Protein AF-A0A3D5L3Q5-F1 (afdb_monomer_lite)

Radius of gyration: 23.31 Å; chains: 1; bounding box: 81×46×62 Å

pLDDT: mean 74.34, std 29.52, range [20.48, 98.81]

Structure (mmCIF, N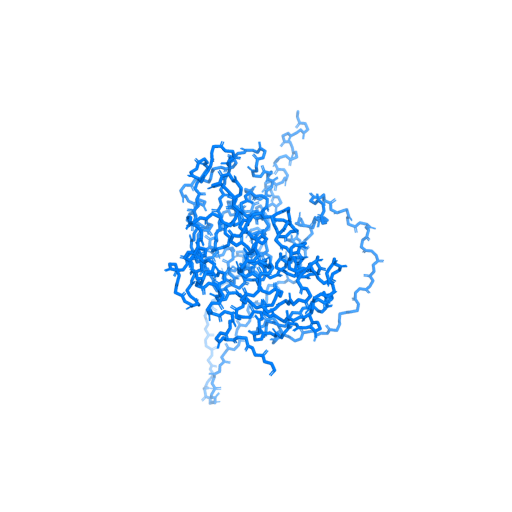/CA/C/O backbone):
data_AF-A0A3D5L3Q5-F1
#
_entry.id   AF-A0A3D5L3Q5-F1
#
loop_
_atom_site.group_PDB
_atom_site.id
_atom_site.type_symbol
_atom_site.label_atom_id
_atom_site.label_alt_id
_atom_site.label_comp_id
_atom_site.label_asym_id
_atom_site.label_entity_id
_atom_site.label_seq_id
_atom_site.pdbx_PDB_ins_code
_atom_site.Cartn_x
_atom_site.Cartn_y
_atom_site.Cartn_z
_atom_site.occupancy
_atom_site.B_iso_or_equiv
_atom_site.auth_seq_id
_atom_site.auth_comp_id
_atom_site.auth_asym_id
_atom_site.auth_atom_id
_atom_site.pdbx_PDB_model_num
ATOM 1 N N . MET A 1 1 ? -8.063 20.737 39.008 1.00 36.06 1 MET A N 1
ATOM 2 C CA . MET A 1 1 ? -9.517 20.689 38.707 1.00 36.06 1 MET A CA 1
ATOM 3 C C . MET A 1 1 ? -9.860 20.923 37.227 1.00 36.06 1 MET A C 1
ATOM 5 O O . MET A 1 1 ? -10.591 20.105 36.686 1.00 36.06 1 MET A O 1
ATOM 9 N N . LYS A 1 2 ? -9.292 21.921 36.522 1.00 30.77 2 LYS A N 1
ATOM 10 C CA . LYS A 1 2 ? -9.593 22.195 35.091 1.00 30.77 2 LYS A CA 1
ATOM 11 C C . LYS A 1 2 ? -9.325 21.033 34.105 1.00 30.77 2 LYS A C 1
ATOM 13 O O . LYS A 1 2 ? -10.152 20.791 33.236 1.00 30.77 2 LYS A O 1
ATOM 18 N N . ARG A 1 3 ? -8.243 20.250 34.263 1.00 26.28 3 ARG A N 1
ATOM 19 C CA . ARG A 1 3 ? -7.947 19.094 33.375 1.00 26.28 3 ARG A CA 1
ATOM 20 C C . ARG A 1 3 ? -8.960 17.942 33.494 1.00 26.28 3 ARG A C 1
ATOM 22 O O . ARG A 1 3 ? -9.241 17.271 32.508 1.00 26.28 3 ARG A O 1
ATOM 29 N N . ARG A 1 4 ? -9.547 17.747 34.682 1.00 25.53 4 ARG A N 1
ATOM 30 C CA . ARG A 1 4 ? -10.568 16.712 34.932 1.00 25.53 4 ARG A CA 1
ATOM 31 C C . ARG A 1 4 ? -11.906 17.079 34.281 1.00 25.53 4 ARG A C 1
ATOM 33 O O . ARG A 1 4 ? -12.543 16.217 33.697 1.00 25.53 4 ARG A O 1
ATOM 40 N N . ALA A 1 5 ? -12.278 18.362 34.301 1.00 25.95 5 ALA A N 1
ATOM 41 C CA . ALA A 1 5 ? -13.493 18.859 33.653 1.00 25.95 5 ALA A CA 1
ATOM 42 C C . ALA A 1 5 ? -13.443 18.730 32.117 1.00 25.95 5 ALA A C 1
ATOM 44 O O . ALA A 1 5 ? -14.419 18.298 31.516 1.00 25.95 5 ALA A O 1
ATOM 45 N N . VAL A 1 6 ? -12.293 19.009 31.488 1.00 29.31 6 VAL A N 1
ATOM 46 C CA . VAL A 1 6 ? -12.109 18.844 30.029 1.00 29.31 6 VAL A CA 1
ATOM 47 C C . VAL A 1 6 ? -12.182 17.370 29.608 1.00 29.31 6 VAL A C 1
ATOM 49 O O . VAL A 1 6 ? -12.786 17.051 28.590 1.00 29.31 6 VAL A O 1
ATOM 52 N N . SER A 1 7 ? -11.620 16.458 30.408 1.00 28.86 7 SER A N 1
ATOM 53 C CA . SER A 1 7 ? -11.719 15.008 30.173 1.00 28.86 7 SER A CA 1
ATOM 54 C C . SER A 1 7 ? -13.161 14.493 30.271 1.00 28.86 7 SER A C 1
ATOM 56 O O . SER A 1 7 ? -13.580 13.686 29.443 1.00 28.86 7 SER A O 1
ATOM 58 N N . ILE A 1 8 ? -13.931 14.987 31.246 1.00 28.98 8 ILE A N 1
ATOM 59 C CA . ILE A 1 8 ? -15.340 14.618 31.437 1.00 28.98 8 ILE A CA 1
ATOM 60 C C . ILE A 1 8 ? -16.209 15.171 30.297 1.00 28.98 8 ILE A C 1
ATOM 62 O O . ILE A 1 8 ? -17.047 14.447 29.772 1.00 28.98 8 ILE A O 1
ATOM 66 N N . LEU A 1 9 ? -15.964 16.411 29.859 1.00 29.62 9 LEU A N 1
ATOM 67 C CA . LEU A 1 9 ? -16.675 17.030 28.733 1.00 29.62 9 LEU A CA 1
ATOM 68 C C . LEU A 1 9 ? -16.410 16.313 27.400 1.00 29.62 9 LEU A C 1
ATOM 70 O O . LEU A 1 9 ? -17.352 16.096 26.646 1.00 29.62 9 LEU A O 1
ATOM 74 N N . LYS A 1 10 ? -15.169 15.878 27.133 1.00 34.06 10 LYS A N 1
ATOM 75 C CA . LYS A 1 10 ? -14.843 15.070 25.942 1.00 34.06 10 LYS A CA 1
ATOM 76 C C . LYS A 1 10 ? -15.560 13.718 25.944 1.00 34.06 10 LYS A C 1
ATOM 78 O O . LYS A 1 10 ? -16.135 13.331 24.935 1.00 34.06 10 LYS A O 1
ATOM 83 N N . LYS A 1 11 ? -15.583 13.025 27.089 1.00 32.88 11 LYS A N 1
ATOM 84 C CA . LYS A 1 11 ? -16.318 11.757 27.240 1.00 32.88 11 LYS A CA 1
ATOM 85 C C . LYS A 1 11 ? -17.831 11.936 27.084 1.00 32.88 11 LYS A C 1
ATOM 87 O O . LYS A 1 11 ? -18.475 11.093 26.474 1.00 32.88 11 LYS A O 1
ATOM 92 N N . ALA A 1 12 ? -18.388 13.036 27.592 1.00 28.47 12 ALA A N 1
ATOM 93 C CA . ALA A 1 12 ? -19.810 13.350 27.461 1.00 28.47 12 ALA A CA 1
ATOM 94 C C . ALA A 1 12 ? -20.209 13.713 26.019 1.00 28.47 12 ALA A C 1
ATOM 96 O O . ALA A 1 12 ? -21.255 13.270 25.559 1.00 28.47 12 ALA A O 1
ATOM 97 N N . ALA A 1 13 ? -19.374 14.465 25.291 1.00 33.12 13 ALA A N 1
ATOM 98 C CA . ALA A 1 13 ? -19.605 14.781 23.880 1.00 33.12 13 ALA A CA 1
ATOM 99 C C . ALA A 1 13 ? -19.553 13.520 23.003 1.00 33.12 13 ALA A C 1
ATOM 101 O O . ALA A 1 13 ? -20.430 13.318 22.170 1.00 33.12 13 ALA A O 1
ATOM 102 N N . LEU A 1 14 ? -18.591 12.629 23.257 1.00 36.94 14 LEU A N 1
ATOM 103 C CA . LEU A 1 14 ? -18.469 11.358 22.546 1.00 36.94 14 LEU A CA 1
ATOM 104 C C . LEU A 1 14 ? -19.652 10.419 22.820 1.00 36.94 14 LEU A C 1
ATOM 106 O O . LEU A 1 14 ? -20.228 9.861 21.892 1.00 36.94 14 LEU A O 1
ATOM 110 N N . ALA A 1 15 ? -20.075 10.315 24.084 1.00 33.34 15 ALA A N 1
ATOM 111 C CA . ALA A 1 15 ? -21.268 9.562 24.465 1.00 33.34 15 ALA A CA 1
ATOM 112 C C . ALA A 1 15 ? -22.547 10.135 23.827 1.00 33.34 15 ALA A C 1
ATOM 114 O O . ALA A 1 15 ? -23.435 9.372 23.462 1.00 33.34 15 ALA A O 1
ATOM 115 N N . LEU A 1 16 ? -22.634 11.459 23.645 1.00 32.59 16 LEU A N 1
ATOM 116 C CA . LEU A 1 16 ? -23.760 12.108 22.970 1.00 32.59 16 LEU A CA 1
ATOM 117 C C . LEU A 1 16 ? -23.769 11.818 21.459 1.00 32.59 16 LEU A C 1
ATOM 119 O O . LEU A 1 16 ? -24.839 11.589 20.897 1.00 32.59 16 LEU A O 1
ATOM 123 N N . VAL A 1 17 ? -22.601 11.770 20.809 1.00 38.62 17 VAL A N 1
ATOM 124 C CA . VAL A 1 17 ? -22.461 11.389 19.389 1.00 38.62 17 VAL A CA 1
ATOM 125 C C . VAL A 1 17 ? -22.886 9.932 19.174 1.00 38.62 17 VAL A C 1
ATOM 127 O O . VAL A 1 17 ? -23.701 9.665 18.293 1.00 38.62 17 VAL A O 1
ATOM 130 N N . CYS A 1 18 ? -22.434 9.010 20.029 1.00 32.09 18 CYS A N 1
ATOM 131 C CA . CYS A 1 18 ? -22.805 7.595 19.937 1.00 32.09 18 CYS A CA 1
ATOM 132 C C . CYS A 1 18 ? -24.289 7.362 20.298 1.00 32.09 18 CYS A C 1
ATOM 134 O O . CYS A 1 18 ? -24.981 6.610 19.618 1.00 32.09 18 CYS A O 1
ATOM 136 N N . ALA A 1 19 ? -24.838 8.082 21.288 1.00 33.47 19 ALA A N 1
ATOM 137 C CA . ALA A 1 19 ? -26.257 7.999 21.653 1.00 33.47 19 ALA A CA 1
ATOM 138 C C . ALA A 1 19 ? -27.203 8.571 20.581 1.00 33.47 19 ALA A C 1
ATOM 140 O O . ALA A 1 19 ? -28.295 8.041 20.389 1.00 33.47 19 ALA A O 1
ATOM 141 N N . SER A 1 20 ? -26.793 9.610 19.846 1.00 35.16 20 SER A N 1
ATOM 142 C CA . SER A 1 20 ? -27.622 10.224 18.793 1.00 35.16 20 SER A CA 1
ATOM 143 C C . SER A 1 20 ? -27.864 9.287 17.601 1.00 35.16 20 SER A C 1
ATOM 145 O O . SER A 1 20 ? -28.892 9.401 16.938 1.00 35.16 20 SER A O 1
ATOM 147 N N . ALA A 1 21 ? -26.958 8.334 17.354 1.00 34.03 21 ALA A N 1
ATOM 148 C CA . ALA A 1 21 ? -27.112 7.302 16.326 1.00 34.03 21 ALA A CA 1
ATOM 149 C C . ALA A 1 21 ? -28.016 6.128 16.770 1.00 34.03 21 ALA A C 1
ATOM 151 O O . ALA A 1 21 ? -28.620 5.464 15.931 1.00 34.03 21 ALA A O 1
ATOM 152 N N . ILE A 1 22 ? -28.158 5.893 18.082 1.00 32.75 22 ILE A N 1
ATOM 153 C CA . ILE A 1 22 ? -28.894 4.748 18.658 1.00 32.75 22 ILE A CA 1
ATOM 154 C C . ILE A 1 22 ? -30.426 4.981 18.710 1.00 32.75 22 ILE A C 1
ATOM 156 O O . ILE A 1 22 ? -31.204 4.026 18.728 1.00 32.75 22 ILE A O 1
ATOM 160 N N . VAL A 1 23 ? -30.904 6.233 18.680 1.00 27.97 23 VAL A N 1
ATOM 161 C CA . VAL A 1 23 ? -32.313 6.598 18.980 1.00 27.97 23 VAL A CA 1
ATOM 162 C C . VAL A 1 23 ? -33.334 6.281 17.858 1.00 27.97 23 VAL A C 1
ATOM 164 O O . VAL A 1 23 ? -34.523 6.540 18.015 1.00 27.97 23 VAL A O 1
ATOM 167 N N . VAL A 1 24 ? -32.965 5.626 16.751 1.00 30.88 24 VAL A N 1
ATOM 168 C CA . VAL A 1 24 ? -33.917 5.338 15.643 1.00 30.88 24 VAL A CA 1
ATOM 169 C C . VAL A 1 24 ? -34.697 4.011 15.807 1.00 30.88 24 VAL A C 1
ATOM 171 O O . VAL A 1 24 ? -35.412 3.587 14.902 1.00 30.88 24 VAL A O 1
ATOM 174 N N . SER A 1 25 ? -34.647 3.343 16.965 1.00 31.89 25 SER A N 1
ATOM 175 C CA . SER A 1 25 ? -35.400 2.093 17.191 1.00 31.89 25 SER A CA 1
ATOM 176 C C . SER A 1 25 ? -36.528 2.239 18.226 1.00 31.89 25 SER A C 1
ATOM 178 O O . SER A 1 25 ? -36.338 2.020 19.418 1.00 31.89 25 SER A O 1
ATOM 180 N N . GLY A 1 26 ? -37.749 2.576 17.780 1.00 24.75 26 GLY A N 1
ATOM 181 C CA . GLY A 1 26 ? -38.913 2.539 18.675 1.00 24.75 26 GLY A CA 1
ATOM 182 C C . GLY A 1 26 ? -40.312 2.816 18.085 1.00 24.75 26 GLY A C 1
ATOM 183 O O . GLY A 1 26 ? -40.694 3.972 17.976 1.00 24.75 26 GLY A O 1
ATOM 184 N N . ILE A 1 27 ? -41.110 1.729 17.954 1.00 26.05 27 ILE A N 1
ATOM 185 C CA . ILE A 1 27 ? -42.585 1.613 18.207 1.00 26.05 27 ILE A CA 1
ATOM 186 C C . ILE A 1 27 ? -43.566 1.960 17.026 1.00 26.05 27 ILE A C 1
ATOM 188 O O . ILE A 1 27 ? -43.299 2.915 16.306 1.00 26.05 27 ILE A O 1
ATOM 192 N N . PRO A 1 28 ? -44.768 1.321 16.837 1.00 25.75 28 PRO A N 1
ATOM 193 C CA . PRO A 1 28 ? -45.167 -0.097 16.645 1.00 25.75 28 PRO A CA 1
ATOM 194 C C . PRO A 1 28 ? -46.066 -0.359 15.379 1.00 25.75 28 PRO A C 1
ATOM 196 O O . PRO A 1 28 ? -46.466 0.548 14.658 1.00 25.75 28 PRO A O 1
ATOM 199 N N . ARG A 1 29 ? -46.423 -1.636 15.123 1.00 35.88 29 ARG A N 1
ATOM 200 C CA . ARG A 1 29 ? -47.303 -2.151 14.033 1.00 35.88 29 ARG A CA 1
ATOM 201 C C . ARG A 1 29 ? -48.802 -1.816 14.214 1.00 35.88 29 ARG A C 1
ATOM 203 O O . ARG A 1 29 ? -49.293 -2.005 15.322 1.00 35.88 29 ARG A O 1
ATOM 210 N N . THR A 1 30 ? -49.548 -1.528 13.128 1.00 22.80 30 THR A N 1
ATOM 211 C CA . THR A 1 30 ? -50.850 -2.170 12.747 1.00 22.80 30 THR A CA 1
ATOM 212 C C . THR A 1 30 ? -51.499 -1.585 11.463 1.00 22.80 30 THR A C 1
ATOM 214 O O . THR A 1 30 ? -51.687 -0.382 11.390 1.00 22.80 30 THR A O 1
ATOM 217 N N . MET A 1 31 ? -51.896 -2.492 10.536 1.00 22.23 31 MET A N 1
ATOM 218 C CA . MET A 1 31 ? -53.029 -2.460 9.557 1.00 22.23 31 MET A CA 1
ATOM 219 C C . MET A 1 31 ? -53.047 -1.351 8.462 1.00 22.23 31 MET A C 1
ATOM 221 O O . MET A 1 31 ? -52.841 -0.194 8.771 1.00 22.23 31 MET A O 1
ATOM 225 N N . GLN A 1 32 ? -53.377 -1.528 7.172 1.00 22.39 32 GLN A N 1
ATOM 226 C CA . GLN A 1 32 ? -53.761 -2.634 6.276 1.00 22.39 32 GLN A CA 1
ATOM 227 C C . GLN A 1 32 ? -53.862 -2.007 4.856 1.00 22.39 32 GLN A C 1
ATOM 229 O O . GLN A 1 32 ? -54.406 -0.912 4.734 1.00 22.39 32 GLN A O 1
ATOM 234 N N . GLY A 1 33 ? -53.375 -2.654 3.787 1.00 22.09 33 GLY A N 1
ATOM 235 C CA . GLY A 1 33 ? -53.526 -2.126 2.418 1.00 22.09 33 GLY A CA 1
ATOM 236 C C . GLY A 1 33 ? -52.788 -2.922 1.336 1.00 22.09 33 GLY A C 1
ATOM 237 O O . GLY A 1 33 ? -51.610 -2.702 1.100 1.00 22.09 33 GLY A O 1
ATOM 238 N N . SER A 1 34 ? -53.518 -3.867 0.739 1.00 22.08 34 SER A N 1
ATOM 239 C CA . SER A 1 34 ? -53.309 -4.627 -0.508 1.00 22.08 34 SER A CA 1
ATOM 240 C C . SER A 1 34 ? -52.120 -4.276 -1.426 1.00 22.08 34 SER A C 1
ATOM 242 O O . SER A 1 34 ? -51.963 -3.153 -1.892 1.00 22.08 34 SER A O 1
ATOM 244 N N . VAL A 1 35 ? -51.374 -5.326 -1.776 1.00 27.83 35 VAL A N 1
ATOM 245 C CA . VAL A 1 35 ? -50.229 -5.402 -2.696 1.00 27.83 35 VAL A CA 1
ATOM 246 C C . VAL A 1 35 ? -50.669 -5.407 -4.163 1.00 27.83 35 VAL A C 1
ATOM 248 O O . VAL A 1 35 ? -51.491 -6.241 -4.526 1.00 27.83 35 VAL A O 1
ATOM 251 N N . THR A 1 36 ? -50.006 -4.613 -5.014 1.00 22.59 36 THR A N 1
ATOM 252 C CA . THR A 1 36 ? -49.669 -4.981 -6.407 1.00 22.59 36 THR A CA 1
ATOM 253 C C . THR A 1 36 ? -48.416 -4.224 -6.871 1.00 22.59 36 THR A C 1
ATOM 255 O O . THR A 1 36 ? -48.448 -2.999 -6.935 1.00 22.59 36 THR A O 1
ATOM 258 N N . GLY A 1 37 ? -47.350 -4.949 -7.241 1.00 22.39 37 GLY A N 1
ATOM 259 C CA . GLY A 1 37 ? -46.265 -4.444 -8.104 1.00 22.39 37 GLY A CA 1
ATOM 260 C C . GLY A 1 37 ? -44.865 -4.373 -7.475 1.00 22.39 37 GLY A C 1
ATOM 261 O O . GLY A 1 37 ? -44.554 -3.421 -6.775 1.00 22.39 37 GLY A O 1
ATOM 262 N N . THR A 1 38 ? -44.037 -5.391 -7.757 1.00 22.41 38 THR A N 1
ATOM 263 C CA . THR A 1 38 ? -42.550 -5.405 -7.764 1.00 22.41 38 THR A CA 1
ATOM 264 C C . THR A 1 38 ? -41.833 -4.450 -6.799 1.00 22.41 38 THR A C 1
ATOM 266 O O . THR A 1 38 ? -41.461 -3.333 -7.155 1.00 22.41 38 THR A O 1
ATOM 269 N N . GLY A 1 39 ? -41.603 -4.928 -5.575 1.00 21.11 39 GLY A N 1
ATOM 270 C CA . GLY A 1 39 ? -40.883 -4.207 -4.534 1.00 21.11 39 GLY A CA 1
ATOM 271 C C . GLY A 1 39 ? -39.364 -4.364 -4.604 1.00 21.11 39 GLY A C 1
ATOM 272 O O . GLY A 1 39 ? -38.844 -5.475 -4.576 1.00 21.11 39 GLY A O 1
ATOM 273 N N . VAL A 1 40 ? -38.669 -3.230 -4.543 1.00 21.36 40 VAL A N 1
ATOM 274 C CA . VAL A 1 40 ? -37.478 -3.071 -3.703 1.00 21.36 40 VAL A CA 1
ATOM 275 C C . VAL A 1 40 ? -37.792 -1.902 -2.773 1.00 21.36 40 VAL A C 1
ATOM 277 O O . VAL A 1 40 ? -37.855 -0.749 -3.191 1.00 21.36 40 VAL A O 1
ATOM 280 N N . LEU A 1 41 ? -38.093 -2.216 -1.513 1.00 20.48 41 LEU A N 1
ATOM 281 C CA . LEU A 1 41 ? -38.280 -1.238 -0.444 1.00 20.48 41 LEU A CA 1
ATOM 282 C C . LEU A 1 41 ? -36.942 -0.529 -0.198 1.00 20.48 41 LEU A C 1
ATOM 284 O O . LEU A 1 41 ? -36.117 -1.003 0.579 1.00 20.48 41 LEU A O 1
ATOM 288 N N . ALA A 1 42 ? -36.732 0.617 -0.845 1.00 24.34 42 ALA A N 1
ATOM 289 C CA . ALA A 1 42 ? -35.705 1.571 -0.454 1.00 24.34 42 ALA A CA 1
ATOM 290 C C . ALA A 1 42 ? -36.094 2.168 0.907 1.00 24.34 42 ALA A C 1
ATOM 292 O O . ALA A 1 42 ? -36.781 3.183 0.995 1.00 24.34 42 ALA A O 1
ATOM 293 N N . LYS A 1 43 ? -35.699 1.502 1.994 1.00 21.81 43 LYS A N 1
ATOM 294 C CA . LYS A 1 43 ? -35.799 2.049 3.347 1.00 21.81 43 LYS A CA 1
ATOM 295 C C . LYS A 1 43 ? -34.450 2.656 3.717 1.00 21.81 43 LYS A C 1
ATOM 297 O O . LYS A 1 43 ? -33.682 2.075 4.472 1.00 21.81 43 LYS A O 1
ATOM 302 N N . ALA A 1 44 ? -34.161 3.818 3.134 1.00 22.88 44 ALA A N 1
ATOM 303 C CA . ALA A 1 44 ? -33.066 4.667 3.577 1.00 22.88 44 ALA A CA 1
ATOM 304 C C . ALA A 1 44 ? -33.400 5.171 4.989 1.00 22.88 44 ALA A C 1
ATOM 306 O O . ALA A 1 44 ? -34.347 5.936 5.180 1.00 22.88 44 ALA A O 1
ATOM 307 N N . ALA A 1 45 ? -32.663 4.698 5.992 1.00 23.06 45 ALA A N 1
ATOM 308 C CA . ALA A 1 45 ? -32.672 5.315 7.307 1.00 23.06 45 ALA A CA 1
ATOM 309 C C . ALA A 1 45 ? -32.006 6.690 7.168 1.00 23.06 45 ALA A C 1
ATOM 311 O O . ALA A 1 45 ? -30.792 6.798 7.021 1.00 23.06 45 ALA A O 1
ATOM 312 N N . SER A 1 46 ? -32.813 7.747 7.151 1.00 26.39 46 SER A N 1
ATOM 313 C CA . SER A 1 46 ? -32.341 9.126 7.172 1.00 26.39 46 SER A CA 1
ATOM 314 C C . SER A 1 46 ? -31.709 9.424 8.535 1.00 26.39 46 SER A C 1
ATOM 316 O O . SER A 1 46 ? -32.404 9.793 9.483 1.00 26.39 46 SER A O 1
ATOM 318 N N . ILE A 1 47 ? -30.392 9.249 8.636 1.00 30.23 47 ILE A N 1
ATOM 319 C CA . ILE A 1 47 ? -29.575 9.868 9.683 1.00 30.23 47 ILE A CA 1
ATOM 320 C C . ILE A 1 47 ? -29.607 11.373 9.402 1.00 30.23 47 ILE A C 1
ATOM 322 O O . ILE A 1 47 ? -29.314 11.806 8.288 1.00 30.23 47 ILE A O 1
ATOM 326 N N . SER A 1 48 ? -30.044 12.185 10.368 1.00 32.91 48 SER A N 1
ATOM 327 C CA . SER A 1 48 ? -30.140 13.630 10.156 1.00 32.91 48 SER A CA 1
ATOM 328 C C . SER A 1 48 ? -28.743 14.214 9.907 1.00 32.91 48 SER A C 1
ATOM 330 O O . SER A 1 48 ? -27.789 13.901 10.619 1.00 32.91 48 SER A O 1
ATOM 332 N N . ALA A 1 49 ? -28.624 15.095 8.909 1.00 28.66 49 ALA A N 1
ATOM 333 C CA . ALA A 1 49 ? -27.377 15.753 8.497 1.00 28.66 49 ALA A CA 1
ATOM 334 C C . ALA A 1 49 ? -26.604 16.442 9.650 1.00 28.66 49 ALA A C 1
ATOM 336 O O . ALA A 1 49 ? -25.408 16.708 9.539 1.00 28.66 49 ALA A O 1
ATOM 337 N N . ALA A 1 50 ? -27.266 16.692 10.784 1.00 30.64 50 ALA A N 1
ATOM 338 C CA . ALA A 1 50 ? -26.671 17.244 11.995 1.00 30.64 50 ALA A CA 1
ATOM 339 C C . ALA A 1 50 ? -25.709 16.276 12.720 1.00 30.64 50 ALA A C 1
ATOM 341 O O . ALA A 1 50 ? -24.731 16.735 13.309 1.00 30.64 50 ALA A O 1
ATOM 342 N N . GLY A 1 51 ? -25.949 14.958 12.668 1.00 35.06 51 GLY A N 1
ATOM 343 C CA . GLY A 1 51 ? -25.090 13.954 13.316 1.00 35.06 51 GLY A CA 1
ATOM 344 C C . GLY A 1 51 ? -23.742 13.787 12.608 1.00 35.06 51 GLY A C 1
ATOM 345 O O . GLY A 1 51 ? -22.691 13.800 13.249 1.00 35.06 51 GLY A O 1
ATOM 346 N N . THR A 1 52 ? -23.763 13.737 11.275 1.00 34.25 52 THR A N 1
ATOM 347 C CA . THR A 1 52 ? -22.567 13.649 10.421 1.00 34.25 52 THR A CA 1
ATOM 348 C C . THR A 1 52 ? -21.713 14.916 10.517 1.00 34.25 52 THR A C 1
ATOM 350 O O . THR A 1 52 ? -20.493 14.836 10.647 1.00 34.25 52 THR A O 1
ATOM 353 N N . ALA A 1 53 ? -22.345 16.096 10.556 1.00 31.41 53 ALA A N 1
ATOM 354 C CA . ALA A 1 53 ? -21.648 17.374 10.702 1.00 31.41 53 ALA A CA 1
ATOM 355 C C . ALA A 1 53 ? -20.908 17.514 12.048 1.00 31.41 53 ALA A C 1
ATOM 357 O O . ALA A 1 53 ? -19.876 18.177 12.109 1.00 31.41 53 ALA A O 1
ATOM 358 N N . ALA A 1 54 ? -21.392 16.885 13.126 1.00 35.56 54 ALA A N 1
ATOM 359 C CA . ALA A 1 54 ? -20.708 16.887 14.421 1.00 35.56 54 ALA A CA 1
ATOM 360 C C . ALA A 1 54 ? -19.478 15.956 14.442 1.00 35.56 54 ALA A C 1
ATOM 362 O O . ALA A 1 54 ? -18.442 16.331 14.991 1.00 35.56 54 ALA A O 1
ATOM 363 N N . LEU A 1 55 ? -19.571 14.787 13.794 1.00 35.12 55 LEU A N 1
ATOM 364 C CA . LEU A 1 55 ? -18.489 13.800 13.658 1.00 35.12 55 LEU A CA 1
ATOM 365 C C . LEU A 1 55 ? -17.328 14.333 12.799 1.00 35.12 55 LEU A C 1
ATOM 367 O O . LEU A 1 55 ? -16.173 14.288 13.219 1.00 35.12 55 LEU A O 1
ATOM 371 N N . VAL A 1 56 ? -17.647 14.943 11.651 1.00 33.81 56 VAL A N 1
ATOM 372 C CA . VAL A 1 56 ? -16.670 15.606 10.766 1.00 33.81 56 VAL A CA 1
ATOM 373 C C . VAL A 1 56 ? -15.987 16.785 11.477 1.00 33.81 56 VAL A C 1
ATOM 375 O O . VAL A 1 56 ? -14.781 16.985 11.343 1.00 33.81 56 VAL A O 1
ATOM 378 N N . ARG A 1 57 ? -16.719 17.539 12.308 1.00 36.03 57 ARG A N 1
ATOM 379 C CA . ARG A 1 57 ? -16.196 18.717 13.025 1.00 36.03 57 ARG A CA 1
ATOM 380 C C . ARG A 1 57 ? -15.285 18.373 14.212 1.00 36.03 57 ARG A C 1
ATOM 382 O O . ARG A 1 57 ? -14.422 19.179 14.557 1.00 36.03 57 ARG A O 1
ATOM 389 N N . GLU A 1 58 ? -15.444 17.205 14.834 1.00 36.81 58 GLU A N 1
ATOM 390 C CA . GLU A 1 58 ? -14.544 16.714 15.895 1.00 36.81 58 GLU A CA 1
ATOM 391 C C . GLU A 1 58 ? -13.238 16.118 15.335 1.00 36.81 58 GLU A C 1
ATOM 393 O O . GLU A 1 58 ? -12.204 16.214 15.998 1.00 36.81 58 GLU A O 1
ATOM 398 N N . LEU A 1 59 ? -13.265 15.570 14.112 1.00 36.94 59 LEU A N 1
ATOM 399 C CA . LEU A 1 59 ? -12.154 14.836 13.486 1.00 36.94 59 LEU A CA 1
ATOM 400 C C . LEU A 1 59 ? -11.414 15.607 12.377 1.00 36.94 59 LEU A C 1
ATOM 402 O O . LEU A 1 59 ? -10.574 15.024 11.697 1.00 36.94 59 LEU A O 1
ATOM 406 N N . SER A 1 60 ? -11.689 16.901 12.185 1.00 35.78 60 SER A N 1
ATOM 407 C CA . SER A 1 60 ? -10.992 17.719 11.180 1.00 35.78 60 SER A CA 1
ATOM 408 C C . SER A 1 60 ? -9.568 18.077 11.641 1.00 35.78 60 SER A C 1
ATOM 410 O O . SER A 1 60 ? -9.376 18.899 12.546 1.00 35.78 60 SER A O 1
ATOM 412 N N . TYR A 1 61 ? -8.572 17.472 10.995 1.00 39.09 61 TYR A N 1
ATOM 413 C CA . TYR A 1 61 ? -7.143 17.739 11.171 1.00 39.09 61 TYR A CA 1
ATOM 414 C C . TYR A 1 61 ? -6.526 18.143 9.825 1.00 39.09 61 TYR A C 1
ATOM 416 O O . TYR A 1 61 ? -7.009 17.719 8.778 1.00 39.09 61 TYR A O 1
ATOM 424 N N . ASP A 1 62 ? -5.503 18.996 9.839 1.00 34.41 62 ASP A N 1
ATOM 425 C CA . ASP A 1 62 ? -4.750 19.330 8.632 1.00 34.41 62 ASP A CA 1
ATOM 426 C C . ASP A 1 62 ? -3.770 18.209 8.246 1.00 34.41 62 ASP A C 1
ATOM 428 O O . ASP A 1 62 ? -3.566 17.238 8.976 1.00 34.41 62 ASP A O 1
ATOM 432 N N . ILE A 1 63 ? -3.131 18.388 7.091 1.00 25.73 63 ILE A N 1
ATOM 433 C CA . ILE A 1 63 ? -2.157 17.472 6.474 1.00 25.73 63 ILE A CA 1
ATOM 434 C C . ILE A 1 63 ? -0.909 17.250 7.361 1.00 25.73 63 ILE A C 1
ATOM 436 O O . ILE A 1 63 ? -0.103 16.364 7.101 1.00 25.73 63 ILE A O 1
ATOM 440 N N . THR A 1 64 ? -0.739 18.047 8.422 1.00 26.62 64 THR A N 1
ATOM 441 C CA . THR A 1 64 ? 0.338 17.927 9.418 1.00 26.62 64 THR A CA 1
ATOM 442 C C . THR A 1 64 ? -0.134 17.322 10.746 1.00 26.62 64 THR A C 1
ATOM 444 O O . THR A 1 64 ? 0.641 17.240 11.697 1.00 26.62 64 THR A O 1
ATOM 447 N N . GLY A 1 65 ? -1.396 16.887 10.831 1.00 28.42 65 GLY A N 1
ATOM 448 C CA . GLY A 1 65 ? -1.976 16.278 12.027 1.00 28.42 65 GLY A CA 1
ATOM 449 C C . GLY A 1 65 ? -2.406 17.281 13.101 1.00 28.42 65 GLY A C 1
ATOM 450 O O . GLY A 1 65 ? -2.641 16.883 14.245 1.00 28.42 65 GLY A O 1
ATOM 451 N N . ASN A 1 66 ? -2.544 18.571 12.771 1.00 33.34 66 ASN A N 1
ATOM 452 C CA . ASN A 1 66 ? -3.022 19.596 13.703 1.00 33.34 66 ASN A CA 1
ATOM 453 C C . ASN A 1 66 ? -4.527 19.847 13.574 1.00 33.34 66 ASN A C 1
ATOM 455 O O . ASN A 1 66 ? -5.096 19.825 12.488 1.00 33.34 66 ASN A O 1
ATOM 459 N N . ARG A 1 67 ? -5.198 20.106 14.703 1.00 37.81 67 ARG A N 1
ATOM 460 C CA . ARG A 1 67 ? -6.651 20.340 14.740 1.00 37.81 67 ARG A CA 1
ATOM 461 C C . ARG A 1 67 ? -6.997 21.659 14.047 1.00 37.81 67 ARG A C 1
ATOM 463 O O . ARG A 1 67 ? -6.531 22.714 14.480 1.00 37.81 67 ARG A O 1
ATOM 470 N N . VAL A 1 68 ? -7.873 21.621 13.044 1.00 36.53 68 VAL A N 1
ATOM 471 C CA . VAL A 1 68 ? -8.293 22.832 12.322 1.00 36.53 68 VAL A CA 1
ATOM 472 C C . VAL A 1 68 ? -9.401 23.541 13.105 1.00 36.53 68 VAL A C 1
ATOM 474 O O . VAL A 1 68 ? -10.372 22.922 13.543 1.00 36.53 68 VAL A O 1
ATOM 477 N N . SER A 1 69 ? -9.255 24.850 13.333 1.00 34.47 69 SER A N 1
ATOM 478 C CA . SER A 1 69 ? -10.277 25.643 14.030 1.00 34.47 69 SER A CA 1
ATOM 479 C C . SER A 1 69 ? -11.442 25.986 13.086 1.00 34.47 69 SER A C 1
ATOM 481 O O . SER A 1 69 ? -11.193 26.300 11.925 1.00 34.47 69 SER A O 1
ATOM 483 N N . PRO A 1 70 ? -12.708 26.014 13.555 1.00 36.41 70 PRO A N 1
ATOM 484 C CA . PRO A 1 70 ? -13.886 26.174 12.688 1.00 36.41 70 PRO A CA 1
ATOM 485 C C . PRO A 1 70 ? -13.948 27.477 11.873 1.00 36.41 70 PRO A C 1
ATOM 487 O O . PRO A 1 70 ? -14.805 27.607 11.009 1.00 36.41 70 PRO A O 1
ATOM 490 N N . SER A 1 71 ? -13.100 28.461 12.173 1.00 32.62 71 SER A N 1
ATOM 491 C CA . SER A 1 71 ? -13.130 29.799 11.579 1.00 32.62 71 SER A CA 1
ATOM 492 C C . SER A 1 71 ? -12.284 29.961 10.312 1.00 32.62 71 SER A C 1
ATOM 494 O O . SER A 1 71 ? -12.306 31.043 9.736 1.00 32.62 71 SER A O 1
ATOM 496 N N . SER A 1 72 ? -11.532 28.945 9.873 1.00 29.80 72 SER A N 1
ATOM 497 C CA . SER A 1 72 ? -10.699 29.031 8.657 1.00 29.80 72 SER A CA 1
ATOM 498 C C . SER A 1 72 ? -11.325 28.403 7.408 1.00 29.80 72 SER A C 1
ATOM 500 O O . SER A 1 72 ? -10.777 28.559 6.323 1.00 29.80 72 SER A O 1
ATOM 502 N N . VAL A 1 73 ? -12.486 27.750 7.519 1.00 30.58 73 VAL A N 1
ATOM 503 C CA . VAL A 1 73 ? -13.249 27.258 6.360 1.00 30.58 73 VAL A CA 1
ATOM 504 C C . VAL A 1 73 ? -14.323 28.288 6.013 1.00 30.58 73 VAL A C 1
ATOM 506 O O . VAL A 1 73 ? -15.499 28.128 6.319 1.00 30.58 73 VAL A O 1
ATOM 509 N N . SER A 1 74 ? -13.892 29.397 5.414 1.00 26.88 74 SER A N 1
ATOM 510 C CA . SER A 1 74 ? -14.775 30.340 4.725 1.00 26.88 74 SER A CA 1
ATOM 511 C C . SER A 1 74 ? -14.499 30.243 3.230 1.00 26.88 74 SER A C 1
ATOM 513 O O . SER A 1 74 ? -13.878 31.119 2.636 1.00 26.88 74 SER A O 1
ATOM 515 N N . GLY A 1 75 ? -14.944 29.142 2.640 1.00 24.19 75 GLY A N 1
ATOM 516 C CA . GLY A 1 75 ? -15.073 28.979 1.202 1.00 24.19 75 GLY A CA 1
ATOM 517 C C . GLY A 1 75 ? -16.379 28.246 0.966 1.00 24.19 75 GLY A C 1
ATOM 518 O O . GLY A 1 75 ? -16.556 27.135 1.461 1.00 24.19 75 GLY A O 1
ATOM 519 N N . THR A 1 76 ? -17.324 28.891 0.294 1.00 22.36 76 THR A N 1
ATOM 520 C CA . THR A 1 76 ? -18.502 28.230 -0.265 1.00 22.36 76 THR A CA 1
ATOM 521 C C . THR A 1 76 ? -18.020 27.107 -1.175 1.00 22.36 76 THR A C 1
ATOM 523 O O . THR A 1 76 ? -17.550 27.372 -2.277 1.00 22.36 76 THR A O 1
ATOM 526 N N . ILE A 1 77 ? -18.094 25.864 -0.699 1.00 25.81 77 ILE A N 1
ATOM 527 C CA . ILE A 1 77 ? -18.056 24.700 -1.578 1.00 25.81 77 ILE A CA 1
ATOM 528 C C . ILE A 1 77 ? -19.416 24.692 -2.264 1.00 25.81 77 ILE A C 1
ATOM 530 O O . ILE A 1 77 ? -20.437 24.423 -1.626 1.00 25.81 77 ILE A O 1
ATOM 534 N N . GLU A 1 78 ? -19.435 25.076 -3.537 1.00 22.98 78 GLU A N 1
ATOM 535 C CA . GLU A 1 78 ? -20.560 24.777 -4.414 1.00 22.98 78 GLU A CA 1
ATOM 536 C C . GLU A 1 78 ? -20.736 23.258 -4.393 1.00 22.98 78 GLU A C 1
ATOM 538 O O . GLU A 1 78 ? -19.861 22.491 -4.789 1.00 22.98 78 GLU A O 1
ATOM 543 N N . THR A 1 79 ? -21.830 22.823 -3.777 1.00 25.39 79 THR A N 1
ATOM 544 C CA . THR A 1 79 ? -22.194 21.415 -3.692 1.00 25.39 79 THR A CA 1
ATOM 545 C C . THR A 1 79 ? -22.981 21.094 -4.944 1.00 25.39 79 THR A C 1
ATOM 547 O O . THR A 1 79 ? -24.211 21.119 -4.944 1.00 25.39 79 THR A O 1
ATOM 550 N N . ASP A 1 80 ? -22.266 20.797 -6.024 1.00 24.33 80 ASP A N 1
ATOM 551 C CA . ASP A 1 80 ? -22.877 20.014 -7.085 1.00 24.33 80 ASP A CA 1
ATOM 552 C C . ASP A 1 80 ? -23.253 18.667 -6.473 1.00 24.33 80 ASP A C 1
ATOM 554 O O . ASP A 1 80 ? -22.451 18.008 -5.805 1.00 24.33 80 ASP A O 1
ATOM 558 N N . ALA A 1 81 ? -24.532 18.324 -6.599 1.00 28.89 81 ALA A N 1
ATOM 559 C CA . ALA A 1 81 ? -25.130 17.134 -6.030 1.00 28.89 81 ALA A CA 1
ATOM 560 C C . ALA A 1 81 ? -24.511 15.883 -6.671 1.00 28.89 81 ALA A C 1
ATOM 562 O O . ALA A 1 81 ? -25.073 15.312 -7.602 1.00 28.89 81 ALA A O 1
ATOM 563 N N . ALA A 1 82 ? -23.350 15.463 -6.168 1.00 27.06 82 ALA A N 1
ATOM 564 C CA . ALA A 1 82 ? -22.744 14.186 -6.494 1.00 27.06 82 ALA A CA 1
ATOM 565 C C . ALA A 1 82 ? -23.713 13.094 -6.036 1.00 27.06 82 ALA A C 1
ATOM 567 O O . ALA A 1 82 ? -23.931 12.856 -4.843 1.00 27.06 82 ALA A O 1
ATOM 568 N N . THR A 1 83 ? -24.382 12.494 -7.013 1.00 28.69 83 THR A N 1
ATOM 569 C CA . THR A 1 83 ? -25.282 11.370 -6.821 1.00 28.69 83 THR A CA 1
ATOM 570 C C . THR A 1 83 ? -24.547 10.252 -6.095 1.00 28.69 83 THR A C 1
ATOM 572 O O . THR A 1 83 ? -23.400 9.934 -6.392 1.00 28.69 83 THR A O 1
ATOM 575 N N . THR A 1 84 ? -25.244 9.592 -5.178 1.00 29.45 84 THR A N 1
ATOM 576 C CA . THR A 1 84 ? -24.826 8.419 -4.390 1.00 29.45 84 THR A CA 1
ATOM 577 C C . THR A 1 84 ? -24.285 7.225 -5.203 1.00 29.45 84 THR A C 1
ATOM 579 O O . THR A 1 84 ? -23.908 6.215 -4.615 1.00 29.45 84 THR A O 1
ATOM 582 N N . ALA A 1 85 ? -24.209 7.336 -6.532 1.00 29.98 85 ALA A N 1
ATOM 583 C CA . ALA A 1 85 ? -23.561 6.399 -7.440 1.00 29.98 85 ALA A CA 1
ATOM 584 C C . ALA A 1 85 ? -22.030 6.580 -7.524 1.00 29.98 85 ALA A C 1
ATOM 586 O O . ALA A 1 85 ? -21.324 5.584 -7.656 1.00 29.98 85 ALA A O 1
ATOM 587 N N . ASP A 1 86 ? -21.489 7.793 -7.361 1.00 29.81 86 ASP A N 1
ATOM 588 C CA . ASP A 1 86 ? -20.044 8.035 -7.556 1.00 29.81 86 ASP A CA 1
ATOM 589 C C . ASP A 1 86 ? -19.201 7.471 -6.399 1.00 29.81 86 ASP A C 1
ATOM 591 O O . ASP A 1 86 ? -18.095 6.965 -6.588 1.00 29.81 86 ASP A O 1
ATOM 595 N N . VAL A 1 87 ? -19.776 7.414 -5.193 1.00 34.25 87 VAL A N 1
ATOM 596 C CA . VAL A 1 87 ? -19.160 6.744 -4.032 1.00 34.25 87 VAL A CA 1
ATOM 597 C C . VAL A 1 87 ? -19.155 5.215 -4.192 1.00 34.25 87 VAL A C 1
ATOM 599 O O . VAL A 1 87 ? -18.346 4.536 -3.557 1.00 34.25 87 VAL A O 1
ATOM 602 N N . ALA A 1 88 ? -20.023 4.662 -5.046 1.00 32.12 88 ALA A N 1
ATOM 603 C CA . ALA A 1 88 ? -20.069 3.234 -5.363 1.00 32.12 88 ALA A CA 1
ATOM 604 C C . ALA A 1 88 ? -19.153 2.850 -6.543 1.00 32.12 88 ALA A C 1
ATOM 606 O O . ALA A 1 88 ? -18.831 1.674 -6.689 1.00 32.12 88 ALA A O 1
ATOM 607 N N . ALA A 1 89 ? -18.709 3.822 -7.348 1.00 32.41 89 ALA A N 1
ATOM 608 C CA . ALA A 1 89 ? -17.961 3.594 -8.585 1.00 32.41 89 ALA A CA 1
ATOM 609 C C . ALA A 1 89 ? -16.449 3.873 -8.496 1.00 32.41 89 ALA A C 1
ATOM 611 O O . ALA A 1 89 ? -15.766 3.785 -9.510 1.00 32.41 89 ALA A O 1
ATOM 612 N N . GLY A 1 90 ? -15.898 4.184 -7.316 1.00 36.91 90 GLY A N 1
ATOM 613 C CA . GLY A 1 90 ? -14.443 4.296 -7.144 1.00 36.91 90 GLY A CA 1
ATOM 614 C C . GLY A 1 90 ? -13.783 5.368 -8.017 1.00 36.91 90 GLY A C 1
ATOM 615 O O . GLY A 1 90 ? -12.628 5.214 -8.397 1.00 36.91 90 GLY A O 1
ATOM 616 N N . THR A 1 91 ? -14.490 6.449 -8.351 1.00 32.53 91 THR A N 1
ATOM 617 C CA . THR A 1 91 ? -13.911 7.548 -9.129 1.00 32.53 91 THR A CA 1
ATOM 618 C C . THR A 1 91 ? -12.850 8.277 -8.305 1.00 32.53 91 THR A C 1
ATOM 620 O O . THR A 1 91 ? -13.167 8.985 -7.345 1.00 32.53 91 THR A O 1
ATOM 623 N N . PHE A 1 92 ? -11.585 8.090 -8.687 1.00 41.91 92 PHE A N 1
ATOM 624 C CA . PHE A 1 92 ? -10.424 8.789 -8.144 1.00 41.91 92 PHE A CA 1
ATOM 625 C C . PHE A 1 92 ? -10.524 10.283 -8.459 1.00 41.91 92 PHE A C 1
ATOM 627 O O . PHE A 1 92 ? -10.576 10.679 -9.621 1.00 41.91 92 PHE A O 1
ATOM 634 N N . GLN A 1 93 ? -10.555 11.135 -7.434 1.00 40.31 93 GLN A N 1
ATOM 635 C CA . GLN A 1 93 ? -10.476 12.577 -7.654 1.00 40.31 93 GLN A CA 1
ATOM 636 C C . GLN A 1 93 ? -9.087 12.945 -8.199 1.00 40.31 93 GLN A C 1
ATOM 638 O O . GLN A 1 93 ? -8.049 12.582 -7.647 1.00 40.31 93 GLN A O 1
ATOM 643 N N . THR A 1 94 ? -9.136 13.638 -9.331 1.00 41.34 94 THR A N 1
ATOM 644 C CA . THR A 1 94 ? -8.069 14.015 -10.256 1.00 41.34 94 THR A CA 1
ATOM 645 C C . THR A 1 94 ? -7.188 15.129 -9.696 1.00 41.34 94 THR A C 1
ATOM 647 O O . THR A 1 94 ? -7.685 16.214 -9.393 1.00 41.34 94 THR A O 1
ATOM 650 N N . GLY A 1 95 ? -5.876 14.890 -9.617 1.00 52.41 95 GLY A N 1
ATOM 651 C CA . GLY A 1 95 ? -4.906 15.930 -9.250 1.00 52.41 95 GLY A CA 1
ATOM 652 C C . GLY A 1 95 ? -3.432 15.513 -9.264 1.00 52.41 95 GLY A C 1
ATOM 653 O O . GLY A 1 95 ? -2.566 16.381 -9.164 1.00 52.41 95 GLY A O 1
ATOM 654 N N . ALA A 1 96 ? -3.115 14.220 -9.400 1.00 67.38 96 ALA A N 1
ATOM 655 C CA . ALA A 1 96 ? -1.733 13.759 -9.479 1.00 67.38 96 ALA A CA 1
ATOM 656 C C . ALA A 1 96 ? -1.250 13.735 -10.937 1.00 67.38 96 ALA A C 1
ATOM 658 O O . ALA A 1 96 ? -1.979 13.318 -11.831 1.00 67.38 96 ALA A O 1
ATOM 659 N N . VAL A 1 97 ? -0.001 14.143 -11.187 1.00 87.06 97 VAL A N 1
ATOM 660 C CA . VAL A 1 97 ? 0.592 14.117 -12.540 1.00 87.06 97 VAL A CA 1
ATOM 661 C C . VAL A 1 97 ? 0.598 12.693 -13.107 1.00 87.06 97 VAL A C 1
ATOM 663 O O . VAL A 1 97 ? 0.325 12.503 -14.289 1.00 87.06 97 VAL A O 1
ATOM 666 N N . CYS A 1 98 ? 0.828 11.685 -12.261 1.00 89.31 98 CYS A N 1
ATOM 667 C CA . CYS A 1 98 ? 0.760 10.277 -12.652 1.00 89.31 98 CYS A CA 1
ATOM 668 C C . CYS A 1 98 ? -0.614 9.820 -13.169 1.00 89.31 98 CYS A C 1
ATOM 670 O O . CYS A 1 98 ? -0.642 8.890 -13.968 1.00 89.31 98 CYS A O 1
ATOM 672 N N . ASP A 1 99 ? -1.725 10.490 -12.832 1.00 90.62 99 ASP A N 1
ATOM 673 C CA . ASP A 1 99 ? -3.059 10.140 -13.357 1.00 90.62 99 ASP A CA 1
ATOM 674 C C . ASP A 1 99 ? -3.160 10.337 -14.884 1.00 90.62 99 ASP A C 1
ATOM 676 O O . ASP A 1 99 ? -4.037 9.772 -15.527 1.00 90.62 99 ASP A O 1
ATOM 680 N N . GLN A 1 100 ? -2.254 11.115 -15.491 1.00 92.50 100 GLN A N 1
ATOM 681 C CA . GLN A 1 100 ? -2.168 11.261 -16.951 1.00 92.50 100 GLN A CA 1
ATOM 682 C C . GLN A 1 100 ? -1.575 10.027 -17.642 1.00 92.50 100 GLN A C 1
ATOM 684 O O . GLN A 1 100 ? -1.755 9.851 -18.846 1.00 92.50 100 GLN A O 1
ATOM 689 N N . TYR A 1 101 ? -0.847 9.201 -16.891 1.00 94.62 101 TYR A N 1
ATOM 690 C CA . TYR A 1 101 ? -0.075 8.074 -17.409 1.00 94.62 101 TYR A CA 1
ATOM 691 C C . TYR A 1 101 ? -0.575 6.730 -16.866 1.00 94.62 101 TYR A C 1
ATOM 693 O O . TYR A 1 101 ? -0.384 5.696 -17.495 1.00 94.62 101 TYR A O 1
ATOM 701 N N . MET A 1 102 ? -1.261 6.733 -15.725 1.00 93.38 102 MET A N 1
ATOM 702 C CA . MET A 1 102 ? -1.811 5.547 -15.079 1.00 93.38 102 MET A CA 1
ATOM 703 C C . MET A 1 102 ? -3.330 5.505 -15.243 1.00 93.38 102 MET A C 1
ATOM 705 O O . MET A 1 102 ? -4.047 6.345 -14.705 1.00 93.38 102 MET A O 1
ATOM 709 N N . SER A 1 103 ? -3.825 4.497 -15.964 1.00 90.88 103 SER A N 1
ATOM 710 C CA . SER A 1 103 ? -5.259 4.202 -16.046 1.00 90.88 103 SER A CA 1
ATOM 711 C C . SER A 1 103 ? -5.772 3.544 -14.761 1.00 90.88 103 SER A C 1
ATOM 713 O O . SER A 1 103 ? -5.003 2.927 -14.022 1.00 90.88 103 SER A O 1
ATOM 715 N N . ASP A 1 104 ? -7.087 3.580 -14.532 1.00 88.81 104 ASP A N 1
ATOM 716 C CA . ASP A 1 104 ? -7.719 2.851 -13.421 1.00 88.81 104 ASP A CA 1
ATOM 717 C C . ASP A 1 104 ? -7.376 1.354 -13.451 1.00 88.81 104 ASP A C 1
ATOM 719 O O . ASP A 1 104 ? -7.076 0.760 -12.415 1.00 88.81 104 ASP A O 1
ATOM 723 N N . THR A 1 105 ? -7.333 0.751 -14.644 1.00 92.62 105 THR A N 1
ATOM 724 C CA . THR A 1 105 ? -6.891 -0.639 -14.831 1.00 92.62 105 THR A CA 1
ATOM 725 C C . THR A 1 105 ? -5.454 -0.834 -14.353 1.00 92.62 105 THR A C 1
ATOM 727 O O . THR A 1 105 ? -5.185 -1.773 -13.609 1.00 92.62 105 THR A O 1
ATOM 730 N N . ASN A 1 106 ? -4.536 0.067 -14.709 1.00 94.50 106 ASN A N 1
ATOM 731 C CA . ASN A 1 106 ? -3.136 -0.012 -14.290 1.00 94.50 106 ASN A CA 1
ATOM 732 C C . ASN A 1 106 ? -2.975 0.215 -12.778 1.00 94.50 106 ASN A C 1
ATOM 734 O O . ASN A 1 106 ? -2.167 -0.458 -12.139 1.00 94.50 106 ASN A O 1
ATOM 738 N N . TYR A 1 107 ? -3.793 1.069 -12.161 1.00 95.31 107 TYR A N 1
ATOM 739 C CA . TYR A 1 107 ? -3.843 1.173 -10.701 1.00 95.31 107 TYR A CA 1
ATOM 740 C C . TYR A 1 107 ? -4.311 -0.129 -10.039 1.00 95.31 107 TYR A C 1
ATOM 742 O O . TYR A 1 107 ? -3.724 -0.548 -9.042 1.00 95.31 107 TYR A O 1
ATOM 750 N N . GLN A 1 108 ? -5.308 -0.813 -10.607 1.00 95.00 108 GLN A N 1
ATOM 751 C CA . GLN A 1 108 ? -5.737 -2.125 -10.112 1.00 95.00 108 GLN A CA 1
ATOM 752 C C . GLN A 1 108 ? -4.655 -3.196 -10.289 1.00 95.00 108 GLN A C 1
ATOM 754 O O . GLN A 1 108 ? -4.458 -4.024 -9.399 1.00 95.00 108 GLN A O 1
ATOM 759 N N . VAL A 1 109 ? -3.907 -3.164 -11.396 1.00 95.88 109 VAL A N 1
ATOM 760 C CA . VAL A 1 109 ? -2.740 -4.036 -11.596 1.00 95.88 109 VAL A CA 1
ATOM 761 C C . VAL A 1 109 ? -1.706 -3.794 -10.505 1.00 95.88 109 VAL A C 1
ATOM 763 O O . VAL A 1 109 ? -1.298 -4.752 -9.851 1.00 95.88 109 VAL A O 1
ATOM 766 N N . LEU A 1 110 ? -1.342 -2.536 -10.252 1.00 97.94 110 LEU A N 1
ATOM 767 C CA . LEU A 1 110 ? -0.388 -2.171 -9.208 1.00 97.94 110 LEU A CA 1
ATOM 768 C C . LEU A 1 110 ? -0.851 -2.652 -7.830 1.00 97.94 110 LEU A C 1
ATOM 770 O O . LEU A 1 110 ? -0.093 -3.328 -7.137 1.00 97.94 110 LEU A O 1
ATOM 774 N N . ILE A 1 111 ? -2.107 -2.374 -7.464 1.00 96.44 111 ILE A N 1
ATOM 775 C CA . ILE A 1 111 ? -2.732 -2.899 -6.247 1.00 96.44 111 ILE A CA 1
ATOM 776 C C . ILE A 1 111 ? -2.529 -4.419 -6.202 1.00 96.44 111 ILE A C 1
ATOM 778 O O . ILE A 1 111 ? -1.953 -4.929 -5.244 1.00 96.44 111 ILE A O 1
ATOM 782 N N . ASN A 1 112 ? -2.940 -5.168 -7.228 1.00 95.75 112 ASN A N 1
ATOM 783 C CA . ASN A 1 112 ? -2.817 -6.632 -7.285 1.00 95.75 112 ASN A CA 1
ATOM 784 C C . ASN A 1 112 ? -1.384 -7.154 -7.164 1.00 95.75 112 ASN A C 1
ATOM 786 O O . ASN A 1 112 ? -1.179 -8.189 -6.527 1.00 95.75 112 ASN A O 1
ATOM 790 N N . VAL A 1 113 ? -0.414 -6.458 -7.756 1.00 96.94 113 VAL A N 1
ATOM 791 C CA . VAL A 1 113 ? 1.004 -6.813 -7.674 1.00 96.94 113 VAL A CA 1
ATOM 792 C C . VAL A 1 113 ? 1.532 -6.598 -6.262 1.00 96.94 113 VAL A C 1
ATOM 794 O O . VAL A 1 113 ? 2.068 -7.539 -5.679 1.00 96.94 113 VAL A O 1
ATOM 797 N N . ILE A 1 114 ? 1.348 -5.402 -5.691 1.00 97.06 114 ILE A N 1
ATOM 798 C CA . ILE A 1 114 ? 1.858 -5.090 -4.350 1.00 97.06 114 ILE A CA 1
ATOM 799 C C . ILE A 1 114 ? 1.178 -5.974 -3.302 1.00 97.06 114 ILE A C 1
ATOM 801 O O . ILE A 1 114 ? 1.852 -6.574 -2.469 1.00 97.06 114 ILE A O 1
ATOM 805 N N . GLY A 1 115 ? -0.141 -6.150 -3.394 1.00 95.12 115 GLY A N 1
ATOM 806 C CA . GLY A 1 115 ? -0.882 -7.051 -2.513 1.00 95.12 115 GLY A CA 1
ATOM 807 C C . GLY A 1 115 ? -0.298 -8.463 -2.504 1.00 95.12 115 GLY A C 1
ATOM 808 O O . GLY A 1 115 ? -0.040 -9.016 -1.430 1.00 95.12 115 GLY A O 1
ATOM 809 N N . ALA A 1 116 ? 0.004 -9.004 -3.689 1.00 91.75 116 ALA A N 1
ATOM 810 C CA . ALA A 1 116 ? 0.588 -10.330 -3.833 1.00 91.75 116 ALA A CA 1
ATOM 811 C C . ALA A 1 116 ? 1.938 -10.443 -3.114 1.00 91.75 116 ALA A C 1
ATOM 813 O O . ALA A 1 116 ? 2.175 -11.422 -2.406 1.00 91.75 116 ALA A O 1
ATOM 814 N N . ILE A 1 117 ? 2.824 -9.462 -3.292 1.00 93.56 117 ILE A N 1
ATOM 815 C CA . ILE A 1 117 ? 4.196 -9.527 -2.776 1.00 93.56 117 ILE A CA 1
ATOM 816 C C . ILE A 1 117 ? 4.340 -9.111 -1.306 1.00 93.56 117 ILE A C 1
ATOM 818 O O . ILE A 1 117 ? 5.314 -9.531 -0.680 1.00 93.56 117 ILE A O 1
ATOM 822 N N . GLU A 1 118 ? 3.407 -8.324 -0.757 1.00 91.31 118 GLU A N 1
ATOM 823 C CA . GLU A 1 118 ? 3.425 -7.912 0.655 1.00 91.31 118 GLU A CA 1
ATOM 824 C C . GLU A 1 118 ? 2.788 -8.954 1.571 1.00 91.31 118 GLU A C 1
ATOM 826 O O . GLU A 1 118 ? 3.378 -9.354 2.572 1.00 91.31 118 GLU A O 1
ATOM 831 N N . THR A 1 119 ? 1.582 -9.415 1.233 1.00 93.06 119 THR A N 1
ATOM 832 C CA . THR A 1 119 ? 0.785 -10.269 2.133 1.00 93.06 119 THR A CA 1
ATOM 833 C C . THR A 1 119 ? 0.062 -11.415 1.429 1.00 93.06 119 THR A C 1
ATOM 835 O O . THR A 1 119 ? -0.374 -12.360 2.081 1.00 93.06 119 THR A O 1
ATOM 838 N N . GLY A 1 120 ? -0.031 -11.396 0.099 1.00 91.00 120 GLY A N 1
ATOM 839 C CA . GLY A 1 120 ? -0.738 -12.392 -0.709 1.00 91.00 120 GLY A CA 1
ATOM 840 C C . GLY A 1 120 ? 0.063 -13.643 -1.071 1.00 91.00 120 GLY A C 1
ATOM 841 O O . GLY A 1 120 ? -0.299 -14.349 -2.010 1.00 91.00 120 GLY A O 1
ATOM 842 N N . GLY A 1 121 ? 1.186 -13.911 -0.398 1.00 91.50 121 GLY A N 1
ATOM 843 C CA . GLY A 1 121 ? 1.984 -15.120 -0.635 1.00 91.50 121 GLY A CA 1
ATOM 844 C C . GLY A 1 121 ? 2.578 -15.229 -2.047 1.00 91.50 121 GLY A C 1
ATOM 845 O O . GLY A 1 121 ? 2.894 -16.333 -2.490 1.00 91.50 121 GLY A O 1
ATOM 846 N N . GLN A 1 122 ? 2.753 -14.097 -2.736 1.00 90.94 122 GLN A N 1
ATOM 847 C CA . GLN A 1 122 ? 3.185 -13.971 -4.134 1.00 90.94 122 GLN A CA 1
ATOM 848 C C . GLN A 1 122 ? 2.179 -14.527 -5.157 1.00 90.94 122 GLN A C 1
ATOM 850 O O . GLN A 1 122 ? 2.581 -14.965 -6.233 1.00 90.94 122 GLN A O 1
ATOM 855 N N . ILE A 1 123 ? 0.880 -14.508 -4.841 1.00 92.38 123 ILE A N 1
ATOM 856 C CA . ILE A 1 123 ? -0.198 -14.877 -5.768 1.00 92.38 123 ILE A CA 1
ATOM 857 C C . ILE A 1 123 ? -0.923 -13.610 -6.233 1.00 92.38 123 ILE A C 1
ATOM 859 O O . ILE A 1 123 ? -1.482 -12.885 -5.413 1.00 92.38 123 ILE A O 1
ATOM 863 N N . TYR A 1 124 ? -0.937 -13.355 -7.546 1.00 91.56 124 TYR A N 1
ATOM 864 C CA . TYR A 1 124 ? -1.565 -12.165 -8.137 1.00 91.56 124 TYR A CA 1
ATOM 865 C C . TYR A 1 124 ? -2.988 -11.915 -7.617 1.00 91.56 124 TYR A C 1
ATOM 867 O O . TYR A 1 124 ? -3.831 -12.814 -7.617 1.00 91.56 124 TYR A O 1
ATOM 875 N N . GLY A 1 125 ? -3.252 -10.678 -7.190 1.00 88.25 125 GLY A N 1
ATOM 876 C CA . GLY A 1 125 ? -4.566 -10.235 -6.721 1.00 88.25 125 GLY A CA 1
ATOM 877 C C . GLY A 1 125 ? -4.915 -10.648 -5.289 1.00 88.25 125 GLY A C 1
ATOM 878 O O . GLY A 1 125 ? -5.842 -10.072 -4.714 1.00 88.25 125 GLY A O 1
ATOM 879 N N . GLN A 1 126 ? -4.175 -11.585 -4.685 1.00 92.38 126 GLN A N 1
ATOM 880 C CA . GLN A 1 126 ? -4.341 -11.922 -3.274 1.00 92.38 126 GLN A CA 1
ATOM 881 C C . GLN A 1 126 ? -3.655 -10.885 -2.390 1.00 92.38 126 GLN A C 1
ATOM 883 O O . GLN A 1 126 ? -2.580 -10.396 -2.718 1.00 92.38 126 GLN A O 1
ATOM 888 N N . ARG A 1 127 ? -4.279 -10.573 -1.253 1.00 95.06 127 ARG A N 1
ATOM 889 C CA . ARG A 1 127 ? -3.711 -9.752 -0.180 1.00 95.06 127 ARG A CA 1
ATOM 890 C C . ARG A 1 127 ? -4.459 -10.012 1.121 1.00 95.06 127 ARG A C 1
ATOM 892 O O . ARG A 1 127 ? -5.649 -10.339 1.088 1.00 95.06 127 ARG A O 1
ATOM 899 N N . ASP A 1 128 ? -3.782 -9.860 2.251 1.00 96.81 128 ASP A N 1
ATOM 900 C CA . ASP A 1 128 ? -4.397 -10.066 3.562 1.00 96.81 128 ASP A CA 1
ATOM 901 C C . ASP A 1 128 ? -4.913 -8.747 4.148 1.00 96.81 128 ASP A C 1
ATOM 903 O O . ASP A 1 128 ? -4.217 -8.041 4.874 1.00 96.81 128 ASP A O 1
ATOM 907 N N . TYR A 1 129 ? -6.174 -8.423 3.860 1.00 97.75 129 TYR A N 1
ATOM 908 C CA . TYR A 1 129 ? -6.843 -7.249 4.434 1.00 97.75 129 TYR A CA 1
ATOM 909 C C . TYR A 1 129 ? -7.029 -7.324 5.958 1.00 97.75 129 TYR A C 1
ATOM 911 O O . TYR A 1 129 ? -7.357 -6.308 6.568 1.00 97.75 129 TYR A O 1
ATOM 919 N N . SER A 1 130 ? -6.874 -8.506 6.566 1.00 97.06 130 SER A N 1
ATOM 920 C CA . SER A 1 130 ? -7.046 -8.729 8.007 1.00 97.06 130 SER A CA 1
ATOM 921 C C . SER A 1 130 ? -5.753 -8.590 8.807 1.00 97.06 130 SER A C 1
ATOM 923 O O . SER A 1 130 ? -5.778 -8.731 10.032 1.00 97.06 130 SER A O 1
ATOM 925 N N . MET A 1 131 ? -4.642 -8.304 8.121 1.00 95.94 131 MET A N 1
ATOM 926 C CA . MET A 1 131 ? -3.312 -8.253 8.707 1.00 95.94 131 MET A CA 1
ATOM 927 C C . MET A 1 131 ? -3.281 -7.319 9.922 1.00 95.94 131 MET A C 1
ATOM 929 O O . MET A 1 131 ? -3.722 -6.169 9.885 1.00 95.94 131 MET A O 1
ATOM 933 N N . TYR A 1 132 ? -2.786 -7.866 11.027 1.00 97.00 132 TYR A N 1
ATOM 934 C CA . TYR A 1 132 ? -2.586 -7.179 12.292 1.00 97.00 132 TYR A CA 1
ATOM 935 C C . TYR A 1 132 ? -1.243 -7.624 12.847 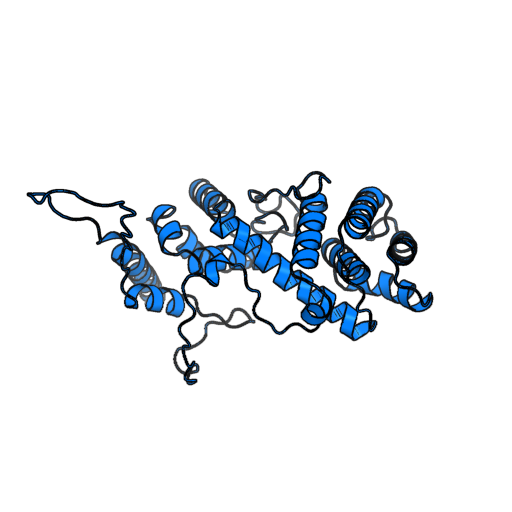1.00 97.00 132 TYR A C 1
ATOM 937 O O . TYR A 1 132 ? -1.005 -8.823 13.016 1.00 97.00 132 TYR A O 1
ATOM 945 N N . VAL A 1 133 ? -0.413 -6.663 13.226 1.00 95.81 133 VAL A N 1
ATOM 946 C CA . VAL A 1 133 ? 0.835 -6.918 13.940 1.00 95.81 133 VAL A CA 1
ATOM 947 C C . VAL A 1 133 ? 0.824 -6.112 15.229 1.00 95.81 133 VAL A C 1
ATOM 949 O O . VAL A 1 133 ? 0.516 -4.920 15.239 1.00 95.81 133 VAL A O 1
ATOM 952 N N . GLY A 1 134 ? 1.101 -6.794 16.342 1.00 95.19 134 GLY A N 1
ATOM 953 C CA . GLY A 1 134 ? 1.161 -6.152 17.651 1.00 95.19 134 GLY A CA 1
ATOM 954 C C . GLY A 1 134 ? 2.439 -5.325 17.835 1.00 95.19 134 GLY A C 1
ATOM 955 O O . GLY A 1 134 ? 3.404 -5.519 17.091 1.00 95.19 134 GLY A O 1
ATOM 956 N N . PRO A 1 135 ? 2.489 -4.467 18.869 1.00 94.25 135 PRO A N 1
ATOM 957 C CA . PRO A 1 135 ? 3.687 -3.698 19.187 1.00 94.25 135 PRO A CA 1
ATOM 958 C C . PRO A 1 135 ? 4.916 -4.601 19.329 1.00 94.25 135 PRO A C 1
ATOM 960 O O . PRO A 1 135 ? 4.832 -5.687 19.909 1.00 94.25 135 PRO A O 1
ATOM 963 N N . PHE A 1 136 ? 6.053 -4.139 18.816 1.00 92.19 136 PHE A N 1
ATOM 964 C CA . PHE A 1 136 ? 7.364 -4.793 18.858 1.00 92.19 136 PHE A CA 1
ATOM 965 C C . PHE A 1 136 ? 7.487 -6.130 18.116 1.00 92.19 136 PHE A C 1
ATOM 967 O O . PHE A 1 136 ? 8.529 -6.778 18.215 1.00 92.19 136 PHE A O 1
ATOM 974 N N . GLN A 1 137 ? 6.459 -6.571 17.384 1.00 91.81 137 GLN A N 1
ATOM 975 C CA . GLN A 1 137 ? 6.497 -7.869 16.701 1.00 91.81 137 GLN A CA 1
ATOM 976 C C . GLN A 1 137 ? 7.187 -7.810 15.335 1.00 91.81 1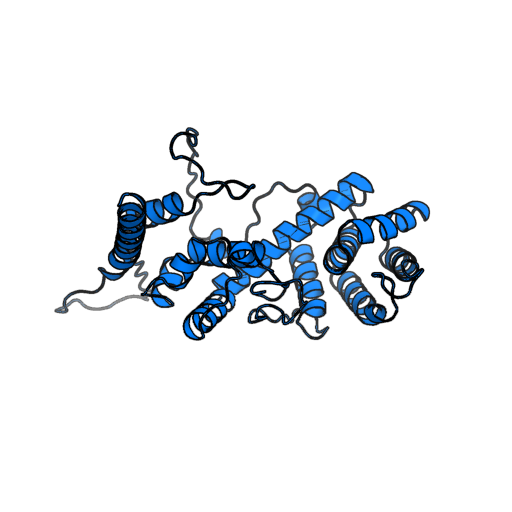37 GLN A C 1
ATOM 978 O O . GLN A 1 137 ? 7.878 -8.759 14.979 1.00 91.81 137 GLN A O 1
ATOM 983 N N . ASN A 1 138 ? 7.035 -6.711 14.589 1.00 84.94 138 ASN A N 1
ATOM 984 C CA . ASN A 1 138 ? 7.738 -6.530 13.314 1.00 84.94 138 ASN A CA 1
ATOM 985 C C . ASN A 1 138 ? 9.187 -6.057 13.528 1.00 84.94 138 ASN A C 1
ATOM 987 O O . ASN A 1 138 ? 10.120 -6.520 12.878 1.00 84.94 138 ASN A O 1
ATOM 991 N N . SER A 1 139 ? 9.381 -5.135 14.476 1.00 86.38 139 SER A N 1
ATOM 992 C CA . SER A 1 139 ? 10.678 -4.560 14.835 1.00 86.38 139 SER A CA 1
ATOM 993 C C . SER A 1 139 ? 10.653 -4.023 16.264 1.00 86.38 139 SER A C 1
ATOM 995 O O . SER A 1 139 ? 9.626 -3.535 16.730 1.00 86.38 139 SER A O 1
ATOM 997 N N . SER A 1 140 ? 11.804 -4.014 16.947 1.00 89.06 140 SER A N 1
ATOM 998 C CA . SER A 1 140 ? 11.949 -3.409 18.283 1.00 89.06 140 SER A CA 1
ATOM 999 C C . SER A 1 140 ? 11.688 -1.897 18.312 1.00 89.06 140 SER A C 1
ATOM 1001 O O . SER A 1 140 ? 11.552 -1.325 19.391 1.00 89.06 140 SER A O 1
ATOM 1003 N N . ASN A 1 141 ? 11.637 -1.257 17.141 1.00 88.50 141 ASN A N 1
ATOM 1004 C CA . ASN A 1 141 ? 11.385 0.176 16.981 1.00 88.50 141 ASN A CA 1
ATOM 1005 C C . ASN A 1 141 ? 9.925 0.488 16.602 1.00 88.50 141 ASN A C 1
ATOM 1007 O O . ASN A 1 141 ? 9.573 1.657 16.446 1.00 88.50 141 ASN A O 1
ATOM 1011 N N . GLU A 1 142 ? 9.078 -0.533 16.445 1.00 90.00 142 GLU A N 1
ATOM 1012 C CA . GLU A 1 142 ? 7.649 -0.370 16.181 1.00 90.00 142 GLU A CA 1
ATOM 1013 C C . GLU A 1 142 ? 6.859 -0.455 17.490 1.00 90.00 142 GLU A C 1
ATOM 1015 O O . GLU A 1 142 ? 6.483 -1.528 17.952 1.00 90.00 142 GLU A O 1
ATOM 1020 N N . TYR A 1 143 ? 6.638 0.696 18.124 1.00 92.94 143 TYR A N 1
ATOM 1021 C CA . TYR A 1 143 ? 6.094 0.797 19.487 1.00 92.94 143 TYR A CA 1
ATOM 1022 C C . TYR A 1 143 ? 4.565 0.656 19.576 1.00 92.94 143 TYR A C 1
ATOM 1024 O O . TYR A 1 143 ? 3.996 0.719 20.664 1.00 92.94 143 TYR A O 1
ATOM 1032 N N . THR A 1 144 ? 3.879 0.513 18.446 1.00 96.62 144 THR A N 1
ATOM 1033 C CA . THR A 1 144 ? 2.420 0.383 18.364 1.00 96.62 144 THR A CA 1
ATOM 1034 C C . THR A 1 144 ? 2.049 -0.602 17.252 1.00 96.62 144 THR A C 1
ATOM 1036 O O . THR A 1 144 ? 2.905 -1.344 16.778 1.00 96.62 144 THR A O 1
ATOM 1039 N N . ILE A 1 145 ? 0.775 -0.662 16.878 1.00 97.00 145 ILE A N 1
ATOM 1040 C CA . ILE A 1 145 ? 0.246 -1.644 15.935 1.00 97.00 145 ILE A CA 1
ATOM 1041 C C . ILE A 1 145 ? 0.517 -1.282 14.471 1.00 97.00 145 ILE A C 1
ATOM 1043 O O . ILE A 1 145 ? 0.599 -0.106 14.101 1.00 97.00 145 ILE A O 1
ATOM 1047 N N . THR A 1 146 ? 0.550 -2.327 13.648 1.00 96.19 146 THR A N 1
ATOM 1048 C CA . THR A 1 146 ? 0.506 -2.261 12.183 1.00 96.19 146 THR A CA 1
ATOM 1049 C C . THR A 1 146 ? -0.751 -2.979 11.701 1.00 96.19 146 THR A C 1
ATOM 1051 O O . THR A 1 146 ? -1.093 -4.043 12.226 1.00 96.19 146 THR A O 1
ATOM 1054 N N . LEU A 1 147 ? -1.462 -2.389 10.741 1.00 96.94 147 LEU A N 1
ATOM 1055 C CA . LEU A 1 147 ? -2.735 -2.890 10.221 1.00 96.94 147 LEU A CA 1
ATOM 1056 C C . LEU A 1 147 ? -2.712 -3.010 8.697 1.00 96.94 147 LEU A C 1
ATOM 1058 O O . LEU A 1 147 ? -2.067 -2.218 8.017 1.00 96.94 147 LEU A O 1
ATOM 1062 N N . GLY A 1 148 ? -3.516 -3.929 8.174 1.00 96.56 148 GLY A N 1
ATOM 1063 C CA . GLY A 1 148 ? -3.880 -3.996 6.765 1.00 96.56 148 GLY A CA 1
ATOM 1064 C C . GLY A 1 148 ? -2.792 -4.529 5.834 1.00 96.56 148 GLY A C 1
ATOM 1065 O O . GLY A 1 148 ? -1.631 -4.701 6.199 1.00 96.56 148 GLY A O 1
ATOM 1066 N N . TRP A 1 149 ? -3.190 -4.803 4.594 1.00 95.12 149 TRP A N 1
ATOM 1067 C CA . TRP A 1 149 ? -2.388 -5.588 3.654 1.00 95.12 149 TRP A CA 1
ATOM 1068 C C . TRP A 1 149 ? -1.102 -4.896 3.188 1.00 95.12 149 TRP A C 1
ATOM 1070 O O . TRP A 1 149 ? -0.186 -5.576 2.728 1.00 95.12 149 TRP A O 1
ATOM 1080 N N . CYS A 1 150 ? -1.041 -3.566 3.302 1.00 88.81 150 CYS A N 1
ATOM 1081 C CA . CYS A 1 150 ? 0.114 -2.742 2.945 1.00 88.81 150 CYS A CA 1
ATOM 1082 C C . CYS A 1 150 ? 0.895 -2.253 4.185 1.00 88.81 150 CYS A C 1
ATOM 1084 O O . CYS A 1 150 ? 1.609 -1.255 4.119 1.00 88.81 150 CYS A O 1
ATOM 1086 N N . SER A 1 151 ? 0.762 -2.941 5.326 1.00 90.19 151 SER A N 1
ATOM 1087 C CA . SER A 1 151 ? 1.539 -2.677 6.546 1.00 90.19 151 SER A CA 1
ATOM 1088 C C . SER A 1 151 ? 1.434 -1.228 7.052 1.00 90.19 151 SER A C 1
ATOM 1090 O O . SER A 1 151 ? 2.438 -0.573 7.336 1.00 90.19 151 SER A O 1
ATOM 1092 N N . PHE A 1 152 ? 0.213 -0.708 7.203 1.00 93.31 152 PHE A N 1
ATOM 1093 C CA . PHE A 1 152 ? -0.019 0.630 7.748 1.00 93.31 152 PHE A CA 1
ATOM 1094 C C . PHE A 1 152 ? 0.399 0.670 9.225 1.00 93.31 152 PHE A C 1
ATOM 1096 O O . PHE A 1 152 ? -0.332 0.190 10.087 1.00 93.31 152 PHE A O 1
ATOM 1103 N N . TYR A 1 153 ? 1.580 1.217 9.520 1.00 94.00 153 TYR A N 1
ATOM 1104 C CA . TYR A 1 153 ? 2.135 1.329 10.875 1.00 94.00 153 TYR A CA 1
ATOM 1105 C C . TYR A 1 153 ? 1.788 2.671 11.536 1.00 94.00 153 TYR A C 1
ATOM 1107 O O . TYR A 1 153 ? 1.828 3.725 10.895 1.00 94.00 153 TYR A O 1
ATOM 1115 N N . GLY A 1 154 ? 1.495 2.649 12.840 1.00 93.31 154 GLY A N 1
ATOM 1116 C CA . GLY A 1 154 ? 1.445 3.850 13.678 1.00 93.31 154 GLY A CA 1
ATOM 1117 C C . GLY A 1 154 ? 0.442 4.898 13.203 1.00 93.31 154 GLY A C 1
ATOM 1118 O O . GLY A 1 154 ? -0.759 4.636 13.162 1.00 93.31 154 GLY A O 1
ATOM 1119 N N . ASP A 1 155 ? 0.927 6.089 12.850 1.00 92.50 155 ASP A N 1
ATOM 1120 C CA . ASP A 1 155 ? 0.073 7.196 12.398 1.00 92.50 155 ASP A CA 1
ATOM 1121 C C . ASP A 1 155 ? -0.690 6.847 11.102 1.00 92.50 155 ASP A C 1
ATOM 1123 O O . ASP A 1 155 ? -1.838 7.267 10.940 1.00 92.50 155 ASP A O 1
ATOM 1127 N N . ASN A 1 156 ? -0.123 6.002 10.229 1.00 92.94 156 ASN A N 1
ATOM 1128 C CA . ASN A 1 156 ? -0.814 5.506 9.033 1.00 92.94 156 ASN A CA 1
ATOM 1129 C C . ASN A 1 156 ? -1.924 4.509 9.394 1.00 92.94 156 ASN A C 1
ATOM 1131 O O . ASN A 1 156 ? -3.016 4.582 8.836 1.00 92.94 156 ASN A O 1
ATOM 1135 N N . ALA A 1 157 ? -1.692 3.629 10.376 1.00 96.44 157 ALA A N 1
ATOM 1136 C CA . ALA A 1 157 ? -2.734 2.746 10.914 1.00 96.44 157 ALA A CA 1
ATOM 1137 C C . ALA A 1 157 ? -3.895 3.569 11.494 1.00 96.44 157 ALA A C 1
ATOM 1139 O O . ALA A 1 157 ? -5.073 3.260 11.310 1.00 96.44 157 ALA A O 1
ATOM 1140 N N . GLN A 1 158 ? -3.542 4.651 12.190 1.00 95.62 158 GLN A N 1
ATOM 1141 C CA . GLN A 1 158 ? -4.495 5.560 12.797 1.00 95.62 158 GLN A CA 1
ATOM 1142 C C . GLN A 1 158 ? -5.304 6.341 11.748 1.00 95.62 158 GLN A C 1
ATOM 1144 O O . GLN A 1 158 ? -6.507 6.537 11.937 1.00 95.62 158 GLN A O 1
ATOM 1149 N N . LYS A 1 159 ? -4.666 6.777 10.649 1.00 94.31 159 LYS A N 1
ATOM 1150 C CA . LYS A 1 159 ? -5.339 7.378 9.484 1.00 94.31 159 LYS A CA 1
ATOM 1151 C C . LYS A 1 159 ? -6.319 6.395 8.851 1.00 94.31 159 LYS A C 1
ATOM 1153 O O . LYS A 1 159 ? -7.495 6.731 8.785 1.00 94.31 159 LYS A O 1
ATOM 1158 N N . LEU A 1 160 ? -5.879 5.178 8.529 1.00 96.69 160 LEU A N 1
ATOM 1159 C CA . LEU A 1 160 ? -6.725 4.137 7.940 1.00 96.69 160 LEU A CA 1
ATOM 1160 C C . LEU A 1 160 ? -8.024 3.945 8.734 1.00 96.69 160 LEU A C 1
ATOM 1162 O O . LEU A 1 160 ? -9.126 4.005 8.194 1.00 96.69 160 LEU A O 1
ATOM 1166 N N . VAL A 1 161 ? -7.911 3.755 10.049 1.00 97.81 161 VAL A N 1
ATOM 1167 C CA . VAL A 1 161 ? -9.081 3.528 10.911 1.00 97.81 161 VAL A CA 1
ATOM 1168 C C . VAL A 1 161 ? -9.999 4.750 10.947 1.00 97.81 161 VAL A C 1
ATOM 1170 O O . VAL A 1 161 ? -11.221 4.600 10.930 1.00 97.81 161 VAL A O 1
ATOM 1173 N N . ARG A 1 162 ? -9.435 5.963 10.964 1.00 94.56 162 ARG A N 1
ATOM 1174 C CA . ARG A 1 162 ? -10.214 7.205 10.888 1.00 94.56 162 ARG A CA 1
ATOM 1175 C C . ARG A 1 162 ? -10.979 7.298 9.568 1.00 94.56 162 ARG A C 1
ATOM 1177 O O . ARG A 1 162 ? -12.169 7.603 9.596 1.00 94.56 162 ARG A O 1
ATOM 1184 N N . ASP A 1 163 ? -10.331 6.998 8.451 1.00 90.88 163 ASP A N 1
ATOM 1185 C CA . ASP A 1 163 ? -10.909 7.134 7.115 1.00 90.88 163 ASP A CA 1
ATOM 1186 C C . ASP A 1 163 ? -12.012 6.093 6.870 1.00 90.88 163 ASP A C 1
ATOM 1188 O O . ASP A 1 163 ? -13.045 6.417 6.279 1.00 90.88 163 ASP A O 1
ATOM 1192 N N . ILE A 1 164 ? -11.879 4.884 7.433 1.00 93.44 164 ILE A N 1
ATOM 1193 C CA . ILE A 1 164 ? -12.953 3.877 7.464 1.00 93.44 164 ILE A CA 1
ATOM 1194 C C . ILE A 1 164 ? -14.165 4.396 8.245 1.00 93.44 164 ILE A C 1
ATOM 1196 O O . ILE A 1 164 ? -15.284 4.360 7.735 1.00 93.44 164 ILE A O 1
ATOM 1200 N N . ILE A 1 165 ? -13.955 4.906 9.464 1.00 89.50 165 ILE A N 1
ATOM 1201 C CA . ILE A 1 165 ? -15.045 5.403 10.321 1.00 89.50 165 ILE A CA 1
ATOM 1202 C C . ILE A 1 165 ? -15.754 6.598 9.678 1.00 89.50 165 ILE A C 1
ATOM 1204 O O . ILE A 1 165 ? -16.975 6.698 9.756 1.00 89.50 165 ILE A O 1
ATOM 1208 N N . LEU A 1 166 ? -15.009 7.506 9.043 1.00 88.81 166 LEU A N 1
ATOM 1209 C CA . LEU A 1 166 ? -15.584 8.650 8.334 1.00 88.81 166 LEU A CA 1
ATOM 1210 C C . LEU A 1 166 ? -16.358 8.227 7.080 1.00 88.81 166 LEU A C 1
ATOM 1212 O O . LEU A 1 166 ? -17.363 8.858 6.753 1.00 88.81 166 LEU A O 1
ATOM 1216 N N . SER A 1 167 ? -15.915 7.164 6.405 1.00 85.88 167 SER A N 1
ATOM 1217 C CA . SER A 1 167 ? -16.561 6.638 5.197 1.00 85.88 167 SER A CA 1
ATOM 1218 C C . SER A 1 167 ? -17.826 5.833 5.492 1.00 85.88 167 SER A C 1
ATOM 1220 O O . SER A 1 167 ? -18.749 5.847 4.680 1.00 85.88 167 SER A O 1
ATOM 1222 N N . ASP A 1 168 ? -17.895 5.161 6.644 1.00 87.75 168 ASP A N 1
ATOM 1223 C CA . ASP A 1 168 ? -19.093 4.449 7.102 1.00 87.75 168 ASP A CA 1
ATOM 1224 C C . ASP A 1 168 ? -19.335 4.601 8.618 1.00 87.75 168 AS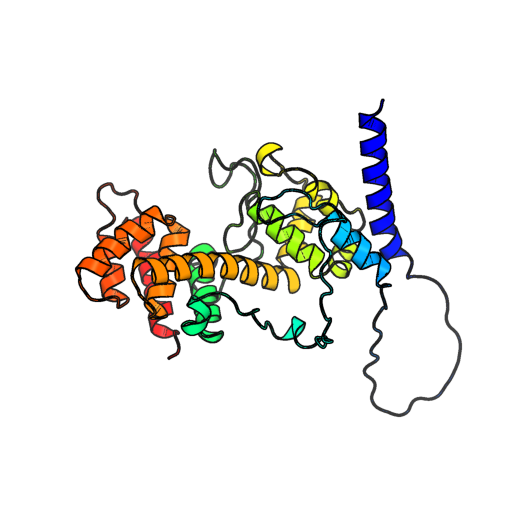P A C 1
ATOM 1226 O O . ASP A 1 168 ? -19.121 3.669 9.406 1.00 87.75 168 ASP A O 1
ATOM 1230 N N . PRO A 1 169 ? -19.834 5.773 9.060 1.00 86.50 169 PRO A N 1
ATOM 1231 C CA . PRO A 1 169 ? -20.110 6.008 10.475 1.00 86.50 169 PRO A CA 1
ATOM 1232 C C . PRO A 1 169 ? -21.192 5.077 11.037 1.00 86.50 169 PRO A C 1
ATOM 1234 O O . PRO A 1 169 ? -21.164 4.732 12.219 1.00 86.50 169 PRO A O 1
ATOM 1237 N N . ALA A 1 170 ? -22.163 4.679 10.209 1.00 85.06 170 ALA A N 1
ATOM 1238 C CA . ALA A 1 170 ? -23.268 3.824 10.632 1.00 85.06 170 ALA A CA 1
ATOM 1239 C C . ALA A 1 170 ? -22.801 2.379 10.857 1.00 85.06 170 ALA A C 1
ATOM 1241 O O . ALA A 1 170 ? -23.124 1.791 11.892 1.00 85.06 170 ALA A O 1
ATOM 1242 N N . GLY A 1 171 ? -22.004 1.833 9.934 1.00 84.75 171 GLY A N 1
ATOM 1243 C CA . GLY A 1 171 ? -21.364 0.530 10.098 1.00 84.75 171 GLY A CA 1
ATOM 1244 C C . GLY A 1 171 ? -20.418 0.501 11.295 1.00 84.75 171 GLY A C 1
ATOM 1245 O O . GLY A 1 171 ? -20.452 -0.452 12.074 1.00 84.75 171 GLY A O 1
ATOM 1246 N N . TYR A 1 172 ? -19.658 1.580 11.525 1.00 88.12 172 TYR A N 1
ATOM 1247 C CA . TYR A 1 172 ? -18.827 1.710 12.723 1.00 88.12 172 TYR A CA 1
ATOM 1248 C C . TYR A 1 172 ? -19.642 1.614 14.021 1.00 88.12 172 TYR A C 1
ATOM 1250 O O . TYR A 1 172 ? -19.314 0.800 14.880 1.00 88.12 172 TYR A O 1
ATOM 1258 N N . VAL A 1 173 ? -20.720 2.396 14.171 1.00 87.12 173 VAL A N 1
ATOM 1259 C CA . VAL A 1 173 ? -21.547 2.382 15.397 1.00 87.12 173 VAL A CA 1
ATOM 1260 C C . VAL A 1 173 ? -22.177 1.008 15.645 1.00 87.12 173 VAL A C 1
ATOM 1262 O O . VAL A 1 173 ? -22.334 0.605 16.798 1.00 87.12 173 VAL A O 1
ATOM 1265 N N . ALA A 1 174 ? -22.518 0.270 14.586 1.00 87.56 174 ALA A N 1
ATOM 1266 C CA . ALA A 1 174 ? -23.019 -1.095 14.714 1.00 87.56 174 ALA A CA 1
ATOM 1267 C C . ALA A 1 174 ? -21.945 -2.075 15.230 1.00 87.56 174 ALA A C 1
ATOM 1269 O O . ALA A 1 174 ? -22.271 -2.980 15.998 1.00 87.56 174 ALA A O 1
ATOM 1270 N N . LEU A 1 175 ? -20.681 -1.890 14.831 1.00 89.88 175 LEU A N 1
ATOM 1271 C CA . LEU A 1 175 ? -19.545 -2.720 15.249 1.00 89.88 175 LEU A CA 1
ATOM 1272 C C . LEU A 1 175 ? -19.006 -2.355 16.643 1.00 89.88 175 LEU A C 1
ATOM 1274 O O . LEU A 1 175 ? -18.616 -3.240 17.402 1.00 89.88 175 LEU A O 1
ATOM 1278 N N . ASP A 1 176 ? -18.983 -1.069 16.989 1.00 90.06 176 ASP A N 1
ATOM 1279 C CA . ASP A 1 176 ? -18.410 -0.533 18.228 1.00 90.06 176 ASP A CA 1
ATOM 1280 C C . ASP A 1 176 ? -19.376 0.451 18.914 1.00 90.06 176 ASP A C 1
ATOM 1282 O O . ASP A 1 176 ? -19.132 1.661 18.958 1.00 90.06 176 ASP A O 1
ATOM 1286 N N . PRO A 1 177 ? -20.486 -0.042 19.496 1.00 85.94 177 PRO A N 1
ATOM 1287 C CA . PRO A 1 177 ? -21.512 0.812 20.102 1.00 85.94 177 PRO A CA 1
ATOM 1288 C C . PRO A 1 177 ? -21.016 1.598 21.326 1.00 85.94 177 PRO A C 1
ATOM 1290 O O . PRO A 1 177 ? -21.634 2.585 21.725 1.00 85.94 177 PRO A O 1
ATOM 1293 N N . ASN A 1 178 ? -19.902 1.174 21.931 1.00 85.88 178 ASN A N 1
ATOM 1294 C CA . ASN A 1 178 ? -19.268 1.852 23.066 1.00 85.88 178 ASN A CA 1
ATOM 1295 C C . ASN A 1 178 ? -18.182 2.847 22.637 1.00 85.88 178 ASN A C 1
ATOM 1297 O O . ASN A 1 178 ? -17.571 3.504 23.487 1.00 85.88 178 ASN A O 1
ATOM 1301 N N . CYS A 1 179 ? -17.950 2.967 21.332 1.00 88.81 179 CYS A N 1
ATOM 1302 C CA . CYS A 1 179 ? -17.015 3.897 20.734 1.00 88.81 179 CYS A CA 1
ATOM 1303 C C . CYS A 1 179 ? -15.589 3.768 21.300 1.00 88.81 179 CYS A C 1
ATOM 1305 O O . CYS A 1 179 ? -14.929 4.773 21.580 1.00 88.81 179 CYS A O 1
ATOM 1307 N N . LEU A 1 180 ? -15.131 2.533 21.534 1.00 94.06 180 LEU A N 1
ATOM 1308 C CA . LEU A 1 180 ? -13.800 2.222 22.058 1.00 94.06 180 LEU A CA 1
ATOM 1309 C C . LEU A 1 180 ? -12.702 2.699 21.101 1.00 94.06 180 LEU A C 1
ATOM 1311 O O . LEU A 1 180 ? -11.772 3.389 21.517 1.00 94.06 180 LEU A O 1
ATOM 1315 N N . ILE A 1 181 ? -12.845 2.410 19.808 1.00 95.12 181 ILE A N 1
ATOM 1316 C CA . ILE A 1 181 ? -11.851 2.786 18.798 1.00 95.12 181 ILE A CA 1
ATOM 1317 C C . ILE A 1 181 ? -11.830 4.292 18.584 1.00 95.12 181 ILE A C 1
ATOM 1319 O O . ILE A 1 181 ? -10.758 4.889 18.524 1.00 95.12 181 ILE A O 1
ATOM 1323 N N . LEU A 1 182 ? -12.988 4.949 18.570 1.00 87.69 182 LEU A N 1
ATOM 1324 C CA . LEU A 1 182 ? -13.041 6.403 18.472 1.00 87.69 182 LEU A CA 1
ATOM 1325 C C . LEU A 1 182 ? -12.378 7.084 19.684 1.00 87.69 182 LEU A C 1
ATOM 1327 O O . LEU A 1 182 ? -11.715 8.107 19.520 1.00 87.69 182 LEU A O 1
ATOM 1331 N N . GLN A 1 183 ? -12.473 6.503 20.888 1.00 87.44 183 GLN A N 1
ATOM 1332 C CA . GLN A 1 183 ? -11.698 6.958 22.052 1.00 87.44 183 GLN A CA 1
ATOM 1333 C C . GLN A 1 183 ? -10.192 6.766 21.838 1.00 87.44 183 GLN A C 1
ATOM 1335 O O . GLN A 1 183 ? -9.421 7.699 22.090 1.00 87.44 183 GLN A O 1
ATOM 1340 N N . ALA A 1 184 ? -9.776 5.601 21.337 1.00 91.25 184 ALA A N 1
ATOM 1341 C CA . ALA A 1 184 ? -8.381 5.317 21.014 1.00 91.25 184 ALA A CA 1
ATOM 1342 C C . ALA A 1 184 ? -7.829 6.248 19.919 1.00 91.25 184 ALA A C 1
ATOM 1344 O O . ALA A 1 184 ? -6.650 6.585 19.941 1.00 91.25 184 ALA A O 1
ATOM 1345 N N . LEU A 1 185 ? -8.652 6.746 18.992 1.00 91.69 185 LEU A N 1
ATOM 1346 C CA . LEU A 1 185 ? -8.225 7.717 17.976 1.00 91.69 185 LEU A CA 1
ATOM 1347 C C . LEU A 1 185 ? -7.879 9.111 18.541 1.00 91.69 185 LEU A C 1
ATOM 1349 O O . LEU A 1 185 ? -7.293 9.924 17.831 1.00 91.69 185 LEU A O 1
ATOM 1353 N N . THR A 1 186 ? -8.204 9.408 19.805 1.00 88.25 186 THR A N 1
ATOM 1354 C CA . THR A 1 186 ? -7.918 10.722 20.423 1.00 88.25 186 THR A CA 1
ATOM 1355 C C . THR A 1 186 ? -6.493 10.878 20.963 1.00 88.25 186 THR A C 1
ATOM 1357 O O . THR A 1 186 ? -6.097 11.979 21.357 1.00 88.25 186 THR A O 1
ATOM 1360 N N . GLN A 1 187 ? -5.726 9.791 21.005 1.00 89.38 187 GLN A N 1
ATOM 1361 C CA . GLN A 1 187 ? -4.332 9.747 21.448 1.00 89.38 187 GLN A CA 1
ATOM 1362 C C . GLN A 1 187 ? -3.407 9.521 20.252 1.00 89.38 187 GLN A C 1
ATOM 1364 O O . GLN A 1 187 ? -3.804 8.884 19.287 1.00 89.38 187 GLN A O 1
ATOM 1369 N N . ASN A 1 188 ? -2.164 10.000 20.308 1.00 92.19 188 ASN A N 1
ATOM 1370 C CA . ASN A 1 188 ? -1.164 9.639 19.301 1.00 92.19 188 ASN A CA 1
ATOM 1371 C C . ASN A 1 188 ? -0.668 8.213 19.588 1.00 92.19 188 ASN A C 1
ATOM 1373 O O . ASN A 1 188 ? -0.112 7.965 20.662 1.00 92.19 188 ASN A O 1
ATOM 1377 N N . TRP A 1 189 ? -0.900 7.282 18.662 1.00 94.88 189 TRP A N 1
ATOM 1378 C CA . TRP A 1 189 ? -0.656 5.854 18.886 1.00 94.88 189 TRP A CA 1
ATOM 1379 C C . TRP A 1 189 ? 0.820 5.527 19.086 1.00 94.88 189 TRP A C 1
ATOM 1381 O O . TRP A 1 189 ? 1.148 4.757 19.983 1.00 94.88 189 TRP A O 1
ATOM 1391 N N . VAL A 1 190 ? 1.714 6.168 18.335 1.00 93.12 190 VAL A N 1
ATOM 1392 C CA . VAL A 1 190 ? 3.161 5.949 18.460 1.00 93.12 190 VAL A CA 1
ATOM 1393 C C . VAL A 1 190 ? 3.676 6.454 19.813 1.00 93.12 190 VAL A C 1
ATOM 1395 O O . VAL A 1 190 ? 4.289 5.706 20.570 1.00 93.12 190 VAL A O 1
ATOM 1398 N N . ASN A 1 191 ? 3.363 7.701 20.172 1.00 93.00 191 ASN A N 1
ATOM 1399 C CA . ASN A 1 191 ? 3.830 8.347 21.403 1.00 93.00 191 ASN A CA 1
ATOM 1400 C C . ASN A 1 191 ? 3.255 7.704 22.667 1.00 93.00 191 ASN A C 1
ATOM 1402 O O . ASN A 1 191 ? 3.919 7.670 23.701 1.00 93.00 191 ASN A O 1
ATOM 1406 N N . THR A 1 192 ? 2.007 7.234 22.604 1.00 93.88 192 THR A N 1
ATOM 1407 C CA . THR A 1 192 ? 1.366 6.539 23.731 1.00 93.88 192 THR A CA 1
ATOM 1408 C C . THR A 1 192 ? 1.628 5.040 23.736 1.00 93.88 192 THR A C 1
ATOM 1410 O O . THR A 1 192 ? 1.196 4.375 24.674 1.00 93.88 192 THR A O 1
ATOM 1413 N N . GLN A 1 193 ? 2.350 4.527 22.732 1.00 95.31 193 GLN A N 1
ATOM 1414 C CA . GLN A 1 193 ? 2.596 3.099 22.532 1.00 95.31 193 GLN A CA 1
ATOM 1415 C C . GLN A 1 193 ? 1.287 2.311 22.595 1.00 95.31 193 GLN A C 1
ATOM 1417 O O . GLN A 1 193 ? 1.134 1.369 23.375 1.00 95.31 193 GLN A O 1
ATOM 1422 N N . TYR A 1 194 ? 0.293 2.777 21.832 1.00 96.00 194 TYR A N 1
ATOM 1423 C CA . TYR A 1 194 ? -1.046 2.214 21.866 1.00 96.00 194 TYR A CA 1
ATOM 1424 C C . TYR A 1 194 ? -0.981 0.713 21.599 1.00 96.00 194 TYR A C 1
ATOM 1426 O O . TYR A 1 194 ? -0.452 0.264 20.579 1.00 96.00 194 TYR A O 1
ATOM 1434 N N . SER A 1 195 ? -1.533 -0.037 22.545 1.00 95.88 195 SER A N 1
ATOM 1435 C CA . SER A 1 195 ? -1.675 -1.480 22.497 1.00 95.88 195 SER A CA 1
ATOM 1436 C C . SER A 1 195 ? -3.148 -1.784 22.761 1.00 95.88 195 SER A C 1
ATOM 1438 O O . SER A 1 195 ? -3.611 -1.547 23.883 1.00 95.88 195 SER A O 1
ATOM 1440 N N . PRO A 1 196 ? -3.913 -2.208 21.742 1.00 96.81 196 PRO A N 1
ATOM 1441 C CA . PRO A 1 196 ? -5.339 -2.448 21.894 1.00 96.81 196 PRO A CA 1
ATOM 1442 C C . PRO A 1 196 ? -5.584 -3.627 22.840 1.00 96.81 196 PRO A C 1
ATOM 1444 O O . PRO A 1 196 ? -4.872 -4.632 22.810 1.00 96.81 196 PRO A O 1
ATOM 1447 N N . SER A 1 197 ? -6.638 -3.528 23.647 1.00 97.00 197 SER A N 1
ATOM 1448 C CA . SER A 1 197 ? -7.231 -4.694 24.307 1.00 97.00 197 SER A CA 1
ATOM 1449 C C . SER A 1 197 ? -7.731 -5.716 23.279 1.00 97.00 197 SER A C 1
ATOM 1451 O O . SER A 1 197 ? -7.939 -5.386 22.110 1.00 97.00 197 SER A O 1
ATOM 1453 N N . ASP A 1 198 ? -7.997 -6.952 23.708 1.00 97.44 198 ASP A N 1
ATOM 1454 C CA . ASP A 1 198 ? -8.526 -7.994 22.813 1.00 97.44 198 ASP A CA 1
ATOM 1455 C C . ASP A 1 198 ? -9.825 -7.559 22.113 1.00 97.44 198 ASP A C 1
ATOM 1457 O O . ASP A 1 198 ? -10.003 -7.809 20.920 1.00 97.44 198 ASP A O 1
ATOM 1461 N N . THR A 1 199 ? -10.700 -6.844 22.827 1.00 97.69 199 THR A N 1
ATOM 1462 C CA . THR A 1 199 ? -11.939 -6.284 22.270 1.00 97.69 199 THR A CA 1
ATOM 1463 C C . THR A 1 199 ? -11.653 -5.218 21.214 1.00 97.69 199 THR A C 1
ATOM 1465 O O . THR A 1 199 ? -12.212 -5.273 20.121 1.00 97.69 199 THR A O 1
ATOM 1468 N N . GLU A 1 200 ? -10.767 -4.259 21.500 1.00 97.50 200 GLU A N 1
ATOM 1469 C CA . GLU A 1 200 ? -10.384 -3.229 20.524 1.00 97.50 200 GLU A CA 1
ATOM 1470 C C . GLU A 1 200 ? -9.739 -3.856 19.286 1.00 97.50 200 GLU A C 1
ATOM 1472 O O . GLU A 1 200 ? -10.085 -3.501 18.164 1.00 97.50 200 GLU A O 1
ATOM 1477 N N . LYS A 1 201 ? -8.863 -4.849 19.468 1.00 98.19 201 LYS A N 1
ATOM 1478 C CA . LYS A 1 201 ? -8.241 -5.583 18.364 1.00 98.19 201 LYS A CA 1
ATOM 1479 C C . LYS A 1 201 ? -9.286 -6.255 17.470 1.00 98.19 201 LYS A C 1
ATOM 1481 O O . LYS A 1 201 ? -9.189 -6.157 16.250 1.00 98.19 201 LYS A O 1
ATOM 1486 N N . GLN A 1 202 ? -10.285 -6.923 18.048 1.00 98.19 202 GLN A N 1
ATOM 1487 C CA . GLN A 1 202 ? -11.361 -7.557 17.275 1.00 98.19 202 GLN A CA 1
ATOM 1488 C C . GLN A 1 202 ? -12.182 -6.536 16.480 1.00 98.19 202 GLN A C 1
ATOM 1490 O O . GLN A 1 202 ? -12.512 -6.788 15.319 1.00 98.19 202 GLN A O 1
ATOM 1495 N N . ILE A 1 203 ? -12.474 -5.376 17.073 1.00 98.38 203 ILE A N 1
ATOM 1496 C CA . ILE A 1 203 ? -13.170 -4.285 16.382 1.00 98.38 203 ILE A CA 1
ATOM 1497 C C . ILE A 1 203 ? -12.307 -3.743 15.239 1.00 98.38 203 ILE A C 1
ATOM 1499 O O . ILE A 1 203 ? -12.807 -3.609 14.126 1.00 98.38 203 ILE A O 1
ATOM 1503 N N . LEU A 1 204 ? -11.016 -3.482 15.474 1.00 98.50 204 LEU A N 1
ATOM 1504 C CA . LEU A 1 204 ? -10.082 -3.012 14.445 1.00 98.50 204 LEU A CA 1
ATOM 1505 C C . LEU A 1 204 ? -10.027 -3.974 13.257 1.00 98.50 204 LEU A C 1
ATOM 1507 O O . LEU A 1 204 ? -10.192 -3.537 12.122 1.00 98.50 204 LEU A O 1
ATOM 1511 N N . ILE A 1 205 ? -9.870 -5.277 13.513 1.00 98.50 205 ILE A N 1
ATOM 1512 C CA . ILE A 1 205 ? -9.867 -6.304 12.462 1.00 98.50 205 ILE A CA 1
ATOM 1513 C C . ILE A 1 205 ? -11.207 -6.309 11.712 1.00 98.50 205 ILE A C 1
ATOM 1515 O O . ILE A 1 205 ? -11.223 -6.352 10.483 1.00 98.50 205 ILE A O 1
ATOM 1519 N N . SER A 1 206 ? -12.334 -6.210 12.420 1.00 98.38 206 SER A N 1
ATOM 1520 C CA . SER A 1 206 ? -13.664 -6.160 11.793 1.00 98.38 206 SER A CA 1
ATOM 1521 C C . SER A 1 206 ? -13.843 -4.920 10.911 1.00 98.38 206 SER A C 1
ATOM 1523 O O . SER A 1 206 ? -14.411 -5.012 9.826 1.00 98.38 206 SER A O 1
ATOM 1525 N N . LEU A 1 207 ? -13.313 -3.768 11.336 1.00 97.75 207 LEU A N 1
ATOM 1526 C CA . LEU A 1 207 ? -13.341 -2.536 10.550 1.00 97.75 207 LEU A CA 1
ATOM 1527 C C . LEU A 1 207 ? -12.527 -2.678 9.267 1.00 97.75 207 LEU A C 1
ATOM 1529 O O . LEU A 1 207 ? -13.071 -2.454 8.188 1.00 97.75 207 LEU A O 1
ATOM 1533 N N . ILE A 1 208 ? -11.260 -3.092 9.362 1.00 98.06 208 ILE A N 1
ATOM 1534 C CA . ILE A 1 208 ? -10.368 -3.173 8.193 1.00 98.06 208 ILE A CA 1
ATOM 1535 C C . ILE A 1 208 ? -10.778 -4.284 7.212 1.00 98.06 208 ILE A C 1
ATOM 1537 O O . ILE A 1 208 ? -10.491 -4.176 6.024 1.00 98.06 208 ILE A O 1
ATOM 1541 N N . THR A 1 209 ? -11.496 -5.315 7.673 1.00 98.00 209 THR A N 1
ATOM 1542 C CA . THR A 1 209 ? -11.988 -6.418 6.822 1.00 98.00 209 THR A CA 1
ATOM 1543 C C . THR A 1 209 ? -13.401 -6.222 6.272 1.00 98.00 209 THR A C 1
ATOM 1545 O O . THR A 1 209 ? -13.821 -7.002 5.410 1.00 98.00 209 THR A O 1
ATOM 1548 N N . SER A 1 210 ? -14.124 -5.192 6.720 1.00 96.31 210 SER A N 1
ATOM 1549 C CA . SER A 1 210 ? -15.394 -4.787 6.109 1.00 96.31 210 SER A CA 1
ATOM 1550 C C . SER A 1 210 ? -15.198 -4.382 4.642 1.00 96.31 210 SER A C 1
ATOM 1552 O O . SER A 1 210 ? -14.087 -4.052 4.228 1.00 96.31 210 SER A O 1
ATOM 1554 N N . ASP A 1 211 ? -16.263 -4.375 3.839 1.00 95.06 211 ASP A N 1
ATOM 1555 C CA . ASP A 1 211 ? -16.160 -3.980 2.425 1.00 95.06 211 ASP A CA 1
ATOM 1556 C C . ASP A 1 211 ? -15.646 -2.538 2.268 1.00 95.06 211 ASP A C 1
ATOM 1558 O O . ASP A 1 211 ? -14.796 -2.263 1.419 1.00 95.06 211 ASP A O 1
ATOM 1562 N N . VAL A 1 212 ? -16.086 -1.632 3.150 1.00 94.12 212 VAL A N 1
ATOM 1563 C CA . VAL A 1 212 ? -15.561 -0.260 3.235 1.00 94.12 212 VAL A CA 1
ATOM 1564 C C . VAL A 1 212 ? -14.099 -0.275 3.679 1.00 94.12 212 VAL A C 1
ATOM 1566 O O . VAL A 1 212 ? -13.274 0.394 3.067 1.00 94.12 212 VAL A O 1
ATOM 1569 N N . GLY A 1 213 ? -13.755 -1.085 4.682 1.00 96.56 213 GLY A N 1
ATOM 1570 C CA . GLY A 1 213 ? -12.388 -1.271 5.168 1.00 96.56 213 GLY A CA 1
ATOM 1571 C C . GLY A 1 213 ? -11.403 -1.668 4.078 1.00 96.56 213 GLY A C 1
ATOM 1572 O O . GLY A 1 213 ? -10.371 -1.022 3.913 1.00 96.56 213 GLY A O 1
ATOM 1573 N N . LYS A 1 214 ? -11.750 -2.688 3.290 1.00 97.00 214 LYS A N 1
ATOM 1574 C CA . LYS A 1 214 ? -10.938 -3.157 2.161 1.00 97.00 214 LYS A CA 1
ATOM 1575 C C . LYS A 1 214 ? -10.732 -2.054 1.129 1.00 97.00 214 LYS A C 1
ATOM 1577 O O . LYS A 1 214 ? -9.602 -1.792 0.732 1.00 97.00 214 LYS A O 1
ATOM 1582 N N . ARG A 1 215 ? -11.812 -1.355 0.761 1.00 95.88 215 ARG A N 1
ATOM 1583 C CA . ARG A 1 215 ? -11.744 -0.244 -0.193 1.00 95.88 215 ARG A CA 1
ATOM 1584 C C . ARG A 1 215 ? -10.832 0.878 0.299 1.00 95.88 215 ARG A C 1
ATOM 1586 O O . ARG A 1 215 ? -10.048 1.399 -0.484 1.00 95.88 215 ARG A O 1
ATOM 1593 N N . ILE A 1 216 ? -10.931 1.264 1.572 1.00 96.19 216 ILE A N 1
ATOM 1594 C CA . ILE A 1 216 ? -10.110 2.348 2.130 1.00 96.19 216 ILE A CA 1
ATOM 1595 C C . ILE A 1 216 ? -8.637 1.940 2.216 1.00 96.19 216 ILE A C 1
ATOM 1597 O O . ILE A 1 216 ? -7.788 2.760 1.890 1.00 96.19 216 ILE A O 1
ATOM 1601 N N . GLN A 1 217 ? -8.318 0.680 2.538 1.00 97.50 217 GLN A N 1
ATOM 1602 C CA . GLN A 1 217 ? -6.933 0.196 2.458 1.00 97.50 217 GLN A CA 1
ATOM 1603 C C . GLN A 1 217 ? -6.343 0.371 1.051 1.00 97.50 217 GLN A C 1
ATOM 1605 O O . GLN A 1 217 ? -5.213 0.831 0.912 1.00 97.50 217 GLN A O 1
ATOM 1610 N N . ASP A 1 218 ? -7.107 0.040 0.007 1.00 95.56 218 ASP A N 1
ATOM 1611 C CA . ASP A 1 218 ? -6.646 0.193 -1.376 1.00 95.56 218 ASP A CA 1
ATOM 1612 C C . ASP A 1 218 ? -6.487 1.673 -1.766 1.00 95.56 218 ASP A C 1
ATOM 1614 O O . ASP A 1 218 ? -5.522 2.035 -2.440 1.00 95.56 218 ASP A O 1
ATOM 1618 N N . LEU A 1 219 ? -7.393 2.544 -1.308 1.00 91.62 219 LEU A N 1
ATOM 1619 C CA . LEU A 1 219 ? -7.325 3.988 -1.556 1.00 91.62 219 LEU A CA 1
ATOM 1620 C C . LEU A 1 219 ? -6.134 4.652 -0.850 1.00 91.62 219 LEU A C 1
ATOM 1622 O O . LEU A 1 219 ? -5.407 5.411 -1.490 1.00 91.62 219 LEU A O 1
ATOM 1626 N N . ASP A 1 220 ? -5.901 4.337 0.425 1.00 89.94 220 ASP A N 1
ATOM 1627 C CA . ASP A 1 220 ? -4.765 4.861 1.193 1.00 89.94 220 ASP A CA 1
ATOM 1628 C C . ASP A 1 220 ? -3.429 4.392 0.607 1.00 89.94 220 ASP A C 1
ATOM 1630 O O . ASP A 1 220 ? -2.473 5.165 0.510 1.00 89.94 220 ASP A O 1
ATOM 1634 N N . PHE A 1 221 ? -3.361 3.134 0.160 1.00 93.44 221 PHE A N 1
ATOM 1635 C CA . PHE A 1 221 ? -2.205 2.639 -0.580 1.00 93.44 221 PHE A CA 1
ATOM 1636 C C . PHE A 1 221 ? -1.978 3.439 -1.870 1.00 93.44 221 PHE A C 1
ATOM 1638 O O . PHE A 1 221 ? -0.851 3.847 -2.156 1.00 93.44 221 PHE A O 1
ATOM 1645 N N . LEU A 1 222 ? -3.032 3.681 -2.653 1.00 93.12 222 LEU A N 1
ATOM 1646 C CA . LEU A 1 222 ? -2.905 4.420 -3.904 1.00 93.12 222 LEU A CA 1
ATOM 1647 C C . LEU A 1 222 ? -2.479 5.873 -3.690 1.00 93.12 222 LEU A C 1
ATOM 1649 O O . LEU A 1 222 ? -1.713 6.388 -4.501 1.00 93.12 222 LEU A O 1
ATOM 1653 N N . GLU A 1 223 ? -2.907 6.525 -2.609 1.00 88.81 223 GLU A N 1
ATOM 1654 C CA . GLU A 1 223 ? -2.413 7.856 -2.238 1.00 88.81 223 GLU A CA 1
ATOM 1655 C C . GLU A 1 223 ? -0.880 7.850 -2.086 1.00 88.81 223 GLU A C 1
ATOM 1657 O O . GLU A 1 223 ? -0.179 8.668 -2.693 1.00 88.81 223 GLU A O 1
ATOM 1662 N N . LEU A 1 224 ? -0.343 6.862 -1.361 1.00 88.94 224 LEU A N 1
ATOM 1663 C CA . LEU A 1 224 ? 1.099 6.681 -1.201 1.00 88.94 224 LEU A CA 1
ATOM 1664 C C . LEU A 1 224 ? 1.789 6.351 -2.532 1.00 88.94 224 LEU A C 1
ATOM 1666 O O . LEU A 1 224 ? 2.793 6.977 -2.876 1.00 88.94 224 LEU A O 1
ATOM 1670 N N . ALA A 1 225 ? 1.243 5.417 -3.309 1.00 94.56 225 ALA A N 1
ATOM 1671 C CA . ALA A 1 225 ? 1.795 5.026 -4.602 1.00 94.56 225 ALA A CA 1
ATOM 1672 C C . ALA A 1 225 ? 1.890 6.219 -5.567 1.00 94.56 225 ALA A C 1
ATOM 1674 O O . ALA A 1 225 ? 2.925 6.429 -6.202 1.00 94.56 225 ALA A O 1
ATOM 1675 N N . LYS A 1 226 ? 0.846 7.055 -5.635 1.00 95.62 226 LYS A N 1
ATOM 1676 C CA . LYS A 1 226 ? 0.837 8.275 -6.456 1.00 95.62 226 LYS A CA 1
ATOM 1677 C C . LYS A 1 226 ? 1.941 9.250 -6.048 1.00 95.62 226 LYS A C 1
ATOM 1679 O O . LYS A 1 226 ? 2.527 9.893 -6.919 1.00 95.62 226 LYS A O 1
ATOM 1684 N N . SER A 1 227 ? 2.275 9.337 -4.757 1.00 94.56 227 SER A N 1
ATOM 1685 C CA . SER A 1 227 ? 3.401 10.159 -4.294 1.00 94.56 227 SER A CA 1
ATOM 1686 C C . SER A 1 227 ? 4.743 9.670 -4.856 1.00 94.56 227 SER A C 1
ATOM 1688 O O . SER A 1 227 ? 5.522 10.479 -5.363 1.00 94.56 227 SER A O 1
ATOM 1690 N N . TYR A 1 228 ? 4.977 8.354 -4.873 1.00 97.31 228 TYR A N 1
ATOM 1691 C CA . TYR A 1 228 ? 6.191 7.759 -5.435 1.00 97.31 228 TYR A CA 1
ATOM 1692 C C . TYR A 1 228 ? 6.256 7.903 -6.954 1.00 97.31 228 TYR A C 1
ATOM 1694 O O . TYR A 1 228 ? 7.298 8.268 -7.495 1.00 97.31 228 TYR A O 1
ATOM 1702 N N . MET A 1 229 ? 5.143 7.687 -7.653 1.00 98.12 229 MET A N 1
ATOM 1703 C CA . MET A 1 229 ? 5.097 7.866 -9.104 1.00 98.12 229 MET A CA 1
ATOM 1704 C C . MET A 1 229 ? 5.344 9.322 -9.507 1.00 98.12 229 MET A C 1
ATOM 1706 O O . MET A 1 229 ? 6.102 9.575 -10.439 1.00 98.12 229 MET A O 1
ATOM 1710 N N . ASN A 1 230 ? 4.779 10.292 -8.784 1.00 96.38 230 ASN A N 1
ATOM 1711 C CA . ASN A 1 230 ? 5.055 11.709 -9.033 1.00 96.38 230 ASN A CA 1
ATOM 1712 C C . ASN A 1 230 ? 6.526 12.070 -8.767 1.00 96.38 230 ASN A C 1
ATOM 1714 O O . ASN A 1 230 ? 7.102 12.843 -9.534 1.00 96.38 230 ASN A O 1
ATOM 1718 N N . ASP A 1 231 ? 7.149 11.504 -7.727 1.00 97.25 231 ASP A N 1
ATOM 1719 C CA . ASP A 1 231 ? 8.588 11.660 -7.481 1.00 97.25 231 ASP A CA 1
ATOM 1720 C C . ASP A 1 231 ? 9.405 11.117 -8.667 1.00 97.25 231 ASP A C 1
ATOM 1722 O O . ASP A 1 231 ? 10.235 11.846 -9.215 1.00 97.25 231 ASP A O 1
ATOM 1726 N N . CYS A 1 232 ? 9.083 9.913 -9.157 1.00 98.31 232 CYS A N 1
ATOM 1727 C CA . CYS A 1 232 ? 9.712 9.316 -10.338 1.00 98.31 232 CYS A CA 1
ATOM 1728 C C . CYS A 1 232 ? 9.589 10.206 -11.587 1.00 98.31 232 CYS A C 1
ATOM 1730 O O . CYS A 1 232 ? 10.598 10.529 -12.220 1.00 98.31 232 CYS A O 1
ATOM 1732 N N . ILE A 1 233 ? 8.371 10.664 -11.900 1.00 97.38 233 ILE A N 1
ATOM 1733 C CA . ILE A 1 233 ? 8.095 11.555 -13.037 1.00 97.38 233 ILE A CA 1
ATOM 1734 C C . ILE A 1 233 ? 8.913 12.841 -12.904 1.00 97.38 233 ILE A C 1
ATOM 1736 O O . ILE A 1 233 ? 9.585 13.252 -13.846 1.00 97.38 233 ILE A O 1
ATOM 1740 N N . SER A 1 234 ? 8.889 13.474 -11.729 1.00 96.75 234 SER A N 1
ATOM 1741 C CA . SER A 1 234 ? 9.561 14.759 -11.517 1.00 96.75 234 SER A CA 1
ATOM 1742 C C . SER A 1 234 ? 11.084 14.665 -11.621 1.00 96.75 234 SER A C 1
ATOM 1744 O O . SER A 1 234 ? 11.732 15.603 -12.086 1.00 96.75 234 SER A O 1
ATOM 1746 N N . ARG A 1 235 ? 11.659 13.536 -11.197 1.00 97.31 235 ARG A N 1
ATOM 1747 C CA . ARG A 1 235 ? 13.106 13.358 -11.072 1.00 97.31 235 ARG A CA 1
ATOM 1748 C C . ARG A 1 235 ? 13.743 12.761 -12.321 1.00 97.31 235 ARG A C 1
ATOM 1750 O O . ARG A 1 235 ? 14.862 13.134 -12.662 1.00 97.31 235 ARG A O 1
ATOM 1757 N N . TYR A 1 236 ? 13.036 11.856 -12.994 1.00 96.94 236 TYR A N 1
ATOM 1758 C CA . TYR A 1 236 ? 13.569 11.070 -14.108 1.00 96.94 236 TYR A CA 1
ATOM 1759 C C . TYR A 1 236 ? 12.834 11.303 -15.431 1.00 96.94 236 TYR A C 1
ATOM 1761 O O . TYR A 1 236 ? 13.262 10.764 -16.447 1.00 96.94 236 TYR A O 1
ATOM 1769 N N . ALA A 1 237 ? 11.749 12.089 -15.437 1.00 96.81 237 ALA A N 1
ATOM 1770 C CA . ALA A 1 237 ? 10.875 12.287 -16.599 1.00 96.81 237 ALA A CA 1
ATOM 1771 C C . ALA A 1 237 ? 10.334 10.969 -17.192 1.00 96.81 237 ALA A C 1
ATOM 1773 O O . ALA A 1 237 ? 9.993 10.901 -18.371 1.00 96.81 237 ALA A O 1
ATOM 1774 N N . ILE A 1 238 ? 10.255 9.921 -16.368 1.00 97.00 238 ILE A N 1
ATOM 1775 C CA . ILE A 1 238 ? 9.711 8.617 -16.742 1.00 97.00 238 ILE A CA 1
ATOM 1776 C C . ILE A 1 238 ? 8.197 8.665 -16.582 1.00 97.00 238 ILE A C 1
ATOM 1778 O O . ILE A 1 238 ? 7.696 9.000 -15.512 1.00 97.00 238 ILE A O 1
ATOM 1782 N N . THR A 1 239 ? 7.482 8.310 -17.644 1.00 96.81 239 THR A N 1
ATOM 1783 C CA . THR A 1 239 ? 6.014 8.285 -17.694 1.00 96.81 239 THR A CA 1
ATOM 1784 C C . THR A 1 239 ? 5.455 6.927 -18.116 1.00 96.81 239 THR A C 1
ATOM 1786 O O . THR A 1 239 ? 4.242 6.766 -18.194 1.00 96.81 239 THR A O 1
ATOM 1789 N N . ASP A 1 240 ? 6.320 5.946 -18.384 1.00 97.31 240 ASP A N 1
ATOM 1790 C CA . ASP A 1 240 ? 5.904 4.585 -18.714 1.00 97.31 240 ASP A CA 1
ATOM 1791 C C . ASP A 1 240 ? 5.232 3.911 -17.495 1.00 97.31 240 ASP A C 1
ATOM 1793 O O . ASP A 1 240 ? 5.834 3.894 -16.414 1.00 97.31 240 ASP A O 1
ATOM 1797 N N . PRO A 1 241 ? 4.011 3.354 -17.633 1.00 97.94 241 PRO A N 1
ATOM 1798 C CA . PRO A 1 241 ? 3.280 2.774 -16.508 1.00 97.94 241 PRO A CA 1
ATOM 1799 C C . PRO A 1 241 ? 4.026 1.640 -15.800 1.00 97.94 241 PRO A C 1
ATOM 1801 O O . PRO A 1 241 ? 4.010 1.581 -14.571 1.00 97.94 241 PRO A O 1
ATOM 1804 N N . GLU A 1 242 ? 4.709 0.760 -16.534 1.00 98.50 242 GLU A N 1
ATOM 1805 C CA . GLU A 1 242 ? 5.441 -0.359 -15.934 1.00 98.50 242 GLU A CA 1
ATOM 1806 C C . GLU A 1 242 ? 6.623 0.149 -15.110 1.00 98.50 242 GLU A C 1
ATOM 1808 O O . GLU A 1 242 ? 6.845 -0.297 -13.981 1.00 98.50 242 GLU A O 1
ATOM 1813 N N . ALA A 1 243 ? 7.347 1.140 -15.632 1.00 98.62 243 ALA A N 1
ATOM 1814 C CA . ALA A 1 243 ? 8.445 1.775 -14.919 1.00 98.62 243 ALA A CA 1
ATOM 1815 C C . ALA A 1 243 ? 7.970 2.492 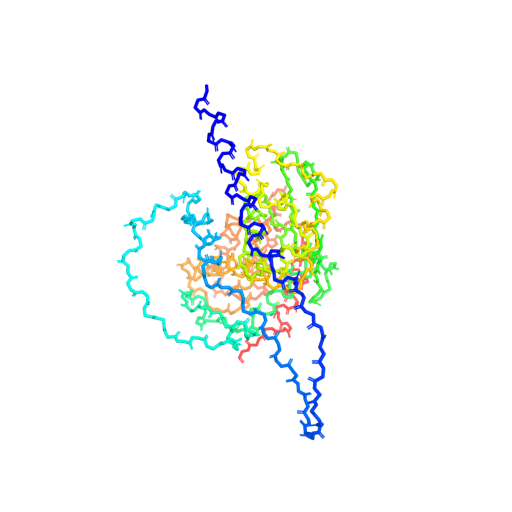-13.643 1.00 98.62 243 ALA A C 1
ATOM 1817 O O . ALA A 1 243 ? 8.627 2.397 -12.603 1.00 98.62 243 ALA A O 1
ATOM 1818 N N . LEU A 1 244 ? 6.810 3.157 -13.688 1.00 98.69 244 LEU A N 1
ATOM 1819 C CA . LEU A 1 244 ? 6.184 3.787 -12.521 1.00 98.69 244 LEU A CA 1
ATOM 1820 C C . LEU A 1 244 ? 5.764 2.756 -11.457 1.00 98.69 244 LEU A C 1
ATOM 1822 O O . LEU A 1 244 ? 5.972 2.977 -10.256 1.00 98.69 244 LEU A O 1
ATOM 1826 N N . MET A 1 245 ? 5.233 1.603 -11.873 1.00 98.69 245 MET A N 1
ATOM 1827 C CA . MET A 1 245 ? 4.904 0.501 -10.963 1.00 98.69 245 MET A CA 1
ATOM 1828 C C . MET A 1 245 ? 6.159 -0.121 -10.335 1.00 98.69 245 MET A C 1
ATOM 1830 O O . MET A 1 245 ? 6.189 -0.339 -9.122 1.00 98.69 245 MET A O 1
ATOM 1834 N N . MET A 1 246 ? 7.218 -0.341 -11.121 1.00 98.69 246 MET A N 1
ATOM 1835 C CA . MET A 1 246 ? 8.505 -0.826 -10.607 1.00 98.69 246 MET A CA 1
ATOM 1836 C C . MET A 1 246 ? 9.133 0.170 -9.625 1.00 98.69 246 MET A C 1
ATOM 1838 O O . MET A 1 246 ? 9.641 -0.227 -8.578 1.00 98.69 246 MET A O 1
ATOM 1842 N N . TYR A 1 247 ? 9.065 1.474 -9.915 1.00 98.81 247 TYR A N 1
ATOM 1843 C CA . TYR A 1 247 ? 9.519 2.512 -8.988 1.00 98.81 247 TYR A CA 1
ATOM 1844 C C . TYR A 1 247 ? 8.796 2.411 -7.642 1.00 98.81 247 TYR A C 1
ATOM 1846 O O . TYR A 1 247 ? 9.436 2.388 -6.588 1.00 98.81 247 TYR A O 1
ATOM 1854 N N . THR A 1 248 ? 7.468 2.280 -7.695 1.00 98.25 248 THR A N 1
ATOM 1855 C CA . THR A 1 248 ? 6.604 2.153 -6.518 1.00 98.25 248 THR A CA 1
ATOM 1856 C C . THR A 1 248 ? 6.963 0.930 -5.674 1.00 98.25 248 THR A C 1
ATOM 1858 O O . THR A 1 248 ? 7.102 1.060 -4.459 1.00 98.25 248 THR A O 1
ATOM 1861 N N . GLU A 1 249 ? 7.165 -0.247 -6.281 1.00 97.12 249 GLU A N 1
ATOM 1862 C CA . GLU A 1 249 ? 7.479 -1.467 -5.517 1.00 97.12 249 GLU A CA 1
ATOM 1863 C C . GLU A 1 249 ? 8.839 -1.385 -4.801 1.00 97.12 249 GLU A C 1
ATOM 1865 O O . GLU A 1 249 ? 8.974 -1.823 -3.656 1.00 97.12 249 GLU A O 1
ATOM 1870 N N . ILE A 1 250 ? 9.823 -0.724 -5.420 1.00 97.94 250 ILE A N 1
ATOM 1871 C CA . ILE A 1 250 ? 11.133 -0.467 -4.810 1.00 97.94 250 ILE A CA 1
ATOM 1872 C C . ILE A 1 250 ? 11.009 0.571 -3.686 1.00 97.94 250 ILE A C 1
ATOM 1874 O O . ILE A 1 250 ? 11.637 0.413 -2.635 1.00 97.94 250 ILE A O 1
ATOM 1878 N N . SER A 1 251 ? 10.192 1.617 -3.879 1.00 96.94 251 SER A N 1
ATOM 1879 C CA . SER A 1 251 ? 9.942 2.645 -2.857 1.00 96.94 251 SER A CA 1
ATOM 1880 C C . SER A 1 251 ? 9.258 2.079 -1.621 1.00 96.94 251 SER A C 1
ATOM 1882 O O . SER A 1 251 ? 9.612 2.469 -0.513 1.00 96.94 251 SER A O 1
ATOM 1884 N N . LEU A 1 252 ? 8.327 1.140 -1.781 1.00 92.25 252 LEU A 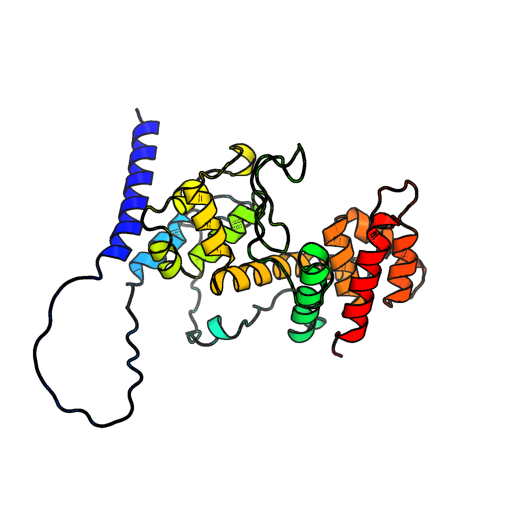N 1
ATOM 1885 C CA . LEU A 1 252 ? 7.680 0.477 -0.647 1.00 92.25 252 LEU A CA 1
ATOM 1886 C C . LEU A 1 252 ? 8.667 -0.358 0.169 1.00 92.25 252 LEU A C 1
ATOM 1888 O O . LEU A 1 252 ? 8.634 -0.321 1.395 1.00 92.25 252 LEU A O 1
ATOM 1892 N N . LEU A 1 253 ? 9.572 -1.078 -0.500 1.00 91.62 253 LEU A N 1
ATOM 1893 C CA . LEU A 1 253 ? 10.523 -1.955 0.180 1.00 91.62 253 LEU A CA 1
ATOM 1894 C C . LEU A 1 253 ? 11.661 -1.185 0.867 1.00 91.62 253 LEU A C 1
ATOM 1896 O O . LEU A 1 253 ? 12.061 -1.530 1.977 1.00 91.62 253 LEU A O 1
ATOM 1900 N N . GLY A 1 254 ? 12.230 -0.180 0.194 1.00 90.88 254 GLY A N 1
ATOM 1901 C CA . GLY A 1 254 ? 13.461 0.490 0.639 1.00 90.88 254 GLY A CA 1
ATOM 1902 C C . GLY A 1 254 ? 13.371 2.003 0.804 1.00 90.88 254 GLY A C 1
ATOM 1903 O O . GLY A 1 254 ? 14.388 2.644 1.086 1.00 90.88 254 GLY A O 1
ATOM 1904 N N . GLY A 1 255 ? 12.191 2.590 0.609 1.00 93.50 255 GLY A N 1
ATOM 1905 C CA . GLY A 1 255 ? 11.988 4.034 0.599 1.00 93.50 255 GLY A CA 1
ATOM 1906 C C . GLY A 1 255 ? 12.594 4.732 -0.622 1.00 93.50 255 GLY A C 1
ATOM 1907 O O . GLY A 1 255 ? 13.307 4.142 -1.437 1.00 93.50 255 GLY A O 1
ATOM 1908 N N . LEU A 1 256 ? 12.369 6.047 -0.703 1.00 95.88 256 LEU A N 1
ATOM 1909 C CA . LEU A 1 256 ? 12.863 6.891 -1.800 1.00 95.88 256 LEU A CA 1
ATOM 1910 C C . LEU A 1 256 ? 14.382 6.814 -1.980 1.00 95.88 256 LEU A C 1
ATOM 1912 O O . LEU A 1 256 ? 14.864 6.793 -3.103 1.00 95.88 256 LEU A O 1
ATOM 1916 N N . GLY A 1 257 ? 15.151 6.703 -0.893 1.00 95.88 257 GLY A N 1
ATOM 1917 C CA . GLY A 1 257 ? 16.607 6.592 -0.987 1.00 95.88 257 GLY A CA 1
ATOM 1918 C C . GLY A 1 257 ? 17.073 5.337 -1.733 1.00 95.88 257 GLY A C 1
ATOM 1919 O O . GLY A 1 257 ? 18.113 5.374 -2.387 1.00 95.88 257 GLY A O 1
ATOM 1920 N N . ALA A 1 258 ? 16.331 4.228 -1.649 1.00 96.06 258 ALA A N 1
ATOM 1921 C CA . ALA A 1 258 ? 16.610 3.031 -2.437 1.00 96.06 258 ALA A CA 1
ATOM 1922 C C . ALA A 1 258 ? 16.178 3.214 -3.896 1.00 96.06 258 ALA A C 1
ATOM 1924 O O . ALA A 1 258 ? 16.975 2.965 -4.802 1.00 96.06 258 ALA A O 1
ATOM 1925 N N . SER A 1 259 ? 14.965 3.723 -4.119 1.00 98.31 259 SER A N 1
ATOM 1926 C CA . SER A 1 259 ? 14.437 4.008 -5.458 1.00 98.31 259 SER A CA 1
ATOM 1927 C C . SER A 1 259 ? 15.336 4.957 -6.236 1.00 98.31 259 SER A C 1
ATOM 1929 O O . SER A 1 259 ? 15.664 4.668 -7.381 1.00 98.31 259 SER A O 1
ATOM 1931 N N . HIS A 1 260 ? 15.827 6.024 -5.598 1.00 98.31 260 HIS A N 1
ATOM 1932 C CA . HIS A 1 260 ? 16.752 6.976 -6.210 1.00 98.31 260 HIS A CA 1
ATOM 1933 C C . HIS A 1 260 ? 18.055 6.306 -6.627 1.00 98.31 260 HIS A C 1
ATOM 1935 O O . HIS A 1 260 ? 18.455 6.434 -7.775 1.00 98.31 260 HIS A O 1
ATOM 1941 N N . ARG A 1 261 ? 18.693 5.513 -5.754 1.00 97.44 261 ARG A N 1
ATOM 1942 C CA . ARG A 1 261 ? 19.934 4.804 -6.122 1.00 97.44 261 ARG A CA 1
ATOM 1943 C C . ARG A 1 261 ? 19.746 3.869 -7.312 1.00 97.44 261 ARG A C 1
ATOM 1945 O O . ARG A 1 261 ? 20.646 3.757 -8.141 1.00 97.44 261 ARG A O 1
ATOM 1952 N N . VAL A 1 262 ? 18.618 3.163 -7.371 1.00 98.12 262 VAL A N 1
ATOM 1953 C CA . VAL A 1 262 ? 18.312 2.255 -8.480 1.00 98.12 262 VAL A CA 1
ATOM 1954 C C . VAL A 1 262 ? 18.041 3.047 -9.754 1.00 98.12 262 VAL A C 1
ATOM 1956 O O . VAL A 1 262 ? 18.668 2.774 -10.775 1.00 98.12 262 VAL A O 1
ATOM 1959 N N . PHE A 1 263 ? 17.176 4.057 -9.698 1.00 98.44 263 PHE A N 1
ATOM 1960 C CA . PHE A 1 263 ? 16.763 4.812 -10.878 1.00 98.44 263 PHE A CA 1
ATOM 1961 C C . PHE A 1 263 ? 17.813 5.805 -11.381 1.00 98.44 263 PHE A C 1
ATOM 1963 O O . PHE A 1 263 ? 17.856 6.066 -12.578 1.00 98.44 263 PHE A O 1
ATOM 1970 N N . ASP A 1 264 ? 18.742 6.259 -10.539 1.00 98.38 264 ASP A N 1
ATOM 1971 C CA . ASP A 1 264 ? 19.939 6.978 -10.988 1.00 98.38 264 ASP A CA 1
ATOM 1972 C C . ASP A 1 264 ? 20.805 6.078 -11.897 1.00 98.38 264 ASP A C 1
ATOM 1974 O O . ASP A 1 264 ? 21.367 6.551 -12.887 1.00 98.38 264 ASP A O 1
ATOM 1978 N N . ARG A 1 265 ? 20.871 4.760 -11.628 1.00 97.75 265 ARG A N 1
ATOM 1979 C CA . ARG A 1 265 ? 21.521 3.800 -12.544 1.00 97.75 265 ARG A CA 1
ATOM 1980 C C . ARG A 1 265 ? 20.696 3.566 -13.801 1.00 97.75 265 ARG A C 1
ATOM 1982 O O . ARG A 1 265 ? 21.281 3.526 -14.876 1.00 97.75 265 ARG A O 1
ATOM 1989 N N . VAL A 1 266 ? 19.372 3.432 -13.678 1.00 98.31 266 VAL A N 1
ATOM 1990 C CA . VAL A 1 266 ? 18.463 3.270 -14.831 1.00 98.31 266 VAL A CA 1
ATOM 1991 C C . VAL A 1 266 ? 18.620 4.449 -15.790 1.00 98.31 266 VAL A C 1
ATOM 1993 O O . VAL A 1 266 ? 18.873 4.244 -16.974 1.00 98.31 266 VAL A O 1
ATOM 1996 N N . ALA A 1 267 ? 18.600 5.681 -15.276 1.00 97.38 267 ALA A N 1
ATOM 1997 C CA . ALA A 1 267 ? 18.798 6.895 -16.063 1.00 97.38 267 ALA A CA 1
ATOM 1998 C C . ALA A 1 267 ? 20.138 6.896 -16.820 1.00 97.38 267 ALA A C 1
ATOM 2000 O O . ALA A 1 267 ? 20.193 7.315 -17.975 1.00 97.38 267 ALA A O 1
ATOM 2001 N N . ALA A 1 268 ? 21.206 6.362 -16.216 1.00 97.12 268 ALA A N 1
ATOM 2002 C CA . ALA A 1 268 ? 22.512 6.241 -16.865 1.00 97.12 268 ALA A CA 1
ATOM 2003 C C . ALA A 1 268 ? 22.538 5.235 -18.034 1.00 97.12 268 ALA A C 1
ATOM 2005 O O . ALA A 1 268 ? 23.453 5.290 -18.856 1.00 97.12 268 ALA A O 1
ATOM 2006 N N . THR A 1 269 ? 21.557 4.331 -18.135 1.00 97.19 269 THR A N 1
ATOM 2007 C CA . THR A 1 269 ? 21.445 3.388 -19.263 1.00 97.19 269 THR A CA 1
ATOM 2008 C C . THR A 1 269 ? 20.749 3.984 -20.488 1.00 97.19 269 THR A C 1
ATOM 2010 O O . THR A 1 269 ? 20.941 3.489 -21.596 1.00 97.19 269 THR A O 1
ATOM 2013 N N . GLY A 1 270 ? 19.936 5.032 -20.303 1.00 94.31 270 GLY A N 1
ATOM 2014 C CA . GLY A 1 270 ? 19.075 5.588 -21.351 1.00 94.31 270 GLY A CA 1
ATOM 2015 C C . GLY A 1 270 ? 17.834 4.747 -21.689 1.00 94.31 270 GLY A C 1
ATOM 2016 O O . GLY A 1 270 ? 17.133 5.086 -22.639 1.00 94.31 270 GLY A O 1
ATOM 2017 N N . ALA A 1 271 ? 17.549 3.681 -20.933 1.00 94.38 271 ALA A N 1
ATOM 2018 C CA . ALA A 1 271 ? 16.357 2.847 -21.072 1.00 94.38 271 ALA A CA 1
ATOM 2019 C C . ALA A 1 271 ? 15.661 2.662 -19.714 1.00 94.38 271 ALA A C 1
ATOM 2021 O O . ALA A 1 271 ? 16.307 2.668 -18.669 1.00 94.38 271 ALA A O 1
ATOM 2022 N N . SER A 1 272 ? 14.336 2.506 -19.728 1.00 95.69 272 SER A N 1
ATOM 2023 C CA . SER A 1 272 ? 13.511 2.361 -18.519 1.00 95.69 272 SER A CA 1
ATOM 2024 C C . SER A 1 272 ? 12.535 1.187 -18.595 1.00 95.69 272 SER A C 1
ATOM 2026 O O . SER A 1 272 ? 11.543 1.178 -17.875 1.00 95.69 272 SER A O 1
ATOM 2028 N N . ASP A 1 273 ? 12.783 0.212 -19.470 1.00 97.25 273 ASP A N 1
ATOM 2029 C CA . ASP A 1 273 ? 11.998 -1.022 -19.493 1.00 97.25 273 ASP A CA 1
ATOM 2030 C C . ASP A 1 273 ? 12.234 -1.851 -18.217 1.00 97.25 273 ASP A C 1
ATOM 2032 O O . ASP A 1 273 ? 13.267 -1.733 -17.546 1.00 97.25 273 ASP A O 1
ATOM 2036 N N . VAL A 1 274 ? 11.280 -2.724 -17.889 1.00 95.06 274 VAL A N 1
ATOM 2037 C CA . VAL A 1 274 ? 11.291 -3.525 -16.654 1.00 95.06 274 VAL A CA 1
ATOM 2038 C C . VAL A 1 274 ? 12.576 -4.344 -16.488 1.00 95.06 274 VAL A C 1
ATOM 2040 O O . VAL A 1 274 ? 13.099 -4.447 -15.376 1.00 95.06 274 VAL A O 1
ATOM 2043 N N . MET A 1 275 ? 13.135 -4.894 -17.570 1.00 96.81 275 MET A N 1
ATOM 2044 C CA . MET A 1 275 ? 14.351 -5.708 -17.489 1.00 96.81 275 MET A CA 1
ATOM 2045 C C . MET A 1 275 ? 15.585 -4.856 -17.197 1.00 96.81 275 MET A C 1
ATOM 2047 O O . MET A 1 275 ? 16.432 -5.255 -16.393 1.00 96.81 275 MET A O 1
ATOM 2051 N N . THR A 1 276 ? 15.676 -3.667 -17.794 1.00 98.19 276 THR A N 1
ATOM 2052 C CA . THR A 1 276 ? 16.703 -2.680 -17.446 1.00 98.19 276 THR A CA 1
ATOM 2053 C C . THR A 1 276 ? 16.601 -2.277 -15.973 1.00 98.19 276 THR A C 1
ATOM 2055 O O . THR A 1 276 ? 17.610 -2.295 -15.261 1.00 98.19 276 THR A O 1
ATOM 2058 N N . ILE A 1 277 ? 15.389 -2.013 -15.476 1.00 98.62 277 ILE A N 1
ATOM 2059 C CA . ILE A 1 277 ? 15.157 -1.669 -14.066 1.00 98.62 277 ILE A CA 1
ATOM 2060 C C . ILE A 1 277 ? 15.594 -2.807 -13.135 1.00 98.62 277 ILE A C 1
ATOM 2062 O O . ILE A 1 277 ? 16.343 -2.556 -12.190 1.00 98.62 277 ILE A O 1
ATOM 2066 N N . LEU A 1 278 ? 15.208 -4.057 -13.415 1.00 97.56 278 LEU A N 1
ATOM 2067 C CA . LEU A 1 278 ? 15.627 -5.225 -12.628 1.00 97.56 278 LEU A CA 1
ATOM 2068 C C . LEU A 1 278 ? 17.151 -5.389 -12.593 1.00 97.56 278 LEU A C 1
ATOM 2070 O O . LEU A 1 278 ? 17.729 -5.630 -11.531 1.00 97.56 278 LEU A O 1
ATOM 2074 N N . ASN A 1 279 ? 17.820 -5.217 -13.734 1.00 96.81 279 ASN A N 1
ATOM 2075 C CA . ASN A 1 279 ? 19.278 -5.300 -13.807 1.00 96.81 279 ASN A CA 1
ATOM 2076 C C . ASN A 1 279 ? 19.952 -4.226 -12.942 1.00 96.81 279 ASN A C 1
ATOM 2078 O O . ASN A 1 279 ? 20.925 -4.519 -12.244 1.00 96.81 279 ASN A O 1
ATOM 2082 N N . CYS A 1 280 ? 19.441 -2.993 -12.955 1.00 97.75 280 CYS A N 1
ATOM 2083 C CA . CYS A 1 280 ? 19.930 -1.909 -12.102 1.00 97.75 280 CYS A CA 1
ATOM 2084 C C . CYS A 1 280 ? 19.593 -2.122 -10.618 1.00 97.75 280 CYS A C 1
ATOM 2086 O O . CYS A 1 280 ? 20.387 -1.741 -9.750 1.00 97.75 280 CYS A O 1
ATOM 2088 N N . LEU A 1 281 ? 18.443 -2.732 -10.324 1.00 97.25 281 LEU A N 1
ATOM 2089 C CA . LEU A 1 281 ? 17.990 -3.065 -8.977 1.00 97.25 281 LEU A CA 1
ATOM 2090 C C . LEU A 1 281 ? 18.889 -4.119 -8.337 1.00 97.25 281 LEU A C 1
ATOM 2092 O O . LEU A 1 281 ? 19.380 -3.901 -7.236 1.00 97.25 281 LEU A O 1
ATOM 2096 N N . PHE A 1 282 ? 19.188 -5.219 -9.030 1.00 95.25 282 PHE A N 1
ATOM 2097 C CA . PHE A 1 282 ? 20.034 -6.292 -8.488 1.00 95.25 282 PHE A CA 1
ATOM 2098 C C . PHE A 1 282 ? 21.502 -5.892 -8.302 1.00 95.25 282 PHE A C 1
ATOM 2100 O O . PHE A 1 282 ? 22.235 -6.559 -7.572 1.00 95.25 282 PHE A O 1
ATOM 2107 N N . GLN A 1 283 ? 21.921 -4.771 -8.895 1.00 94.00 283 GLN A N 1
ATOM 2108 C CA . GLN A 1 283 ? 23.203 -4.131 -8.602 1.00 94.00 283 GLN A CA 1
ATOM 2109 C C . GLN A 1 283 ? 23.183 -3.298 -7.306 1.00 94.00 283 GLN A C 1
ATOM 2111 O O . GLN A 1 283 ? 24.253 -2.998 -6.774 1.00 94.00 283 GLN A O 1
ATOM 2116 N N . ASP A 1 284 ? 22.014 -2.942 -6.751 1.00 92.25 284 ASP A N 1
ATOM 2117 C CA . ASP A 1 284 ? 21.884 -2.279 -5.441 1.00 92.25 284 ASP A CA 1
ATOM 2118 C C . ASP A 1 284 ? 22.127 -3.267 -4.294 1.00 92.25 284 ASP A C 1
ATOM 2120 O O . ASP A 1 284 ? 21.280 -3.453 -3.428 1.00 92.25 284 ASP A O 1
ATOM 2124 N N . ASN A 1 285 ? 23.277 -3.941 -4.292 1.00 85.94 285 ASN A N 1
ATOM 2125 C CA . ASN A 1 285 ? 23.642 -4.912 -3.266 1.00 85.94 285 ASN A CA 1
ATOM 2126 C C . ASN A 1 285 ? 25.117 -4.858 -2.815 1.00 85.94 285 ASN A C 1
ATOM 2128 O O . ASN A 1 285 ? 25.742 -5.904 -2.638 1.00 85.94 285 ASN A O 1
ATOM 2132 N N . PRO A 1 286 ? 25.722 -3.676 -2.595 1.00 71.12 286 PRO A N 1
ATOM 2133 C CA . PRO A 1 286 ? 27.140 -3.597 -2.240 1.00 71.12 286 PRO A CA 1
ATOM 2134 C C . PRO A 1 286 ? 27.483 -4.237 -0.879 1.00 71.12 286 PRO A C 1
ATOM 2136 O O . PRO A 1 286 ? 28.654 -4.490 -0.615 1.00 71.12 286 PRO A O 1
ATOM 2139 N N . ALA A 1 287 ? 26.490 -4.497 -0.015 1.00 74.25 287 ALA A N 1
ATOM 2140 C CA . ALA A 1 287 ? 26.697 -4.996 1.351 1.00 74.25 287 ALA A CA 1
ATOM 2141 C C . ALA A 1 287 ? 25.724 -6.110 1.796 1.00 74.25 287 ALA A C 1
ATOM 2143 O O . ALA A 1 287 ? 25.680 -6.438 2.978 1.00 74.25 287 ALA A O 1
ATOM 2144 N N . GLY A 1 288 ? 24.920 -6.688 0.896 1.00 79.69 288 GLY A N 1
ATOM 2145 C CA . GLY A 1 288 ? 24.017 -7.801 1.235 1.00 79.69 288 GLY A CA 1
ATOM 2146 C C . GLY A 1 288 ? 22.692 -7.415 1.904 1.00 79.69 288 GLY A C 1
ATOM 2147 O O . GLY A 1 288 ? 21.854 -8.288 2.113 1.00 79.69 288 GLY A O 1
ATOM 2148 N N . THR A 1 289 ? 22.480 -6.143 2.248 1.00 80.56 289 THR A N 1
ATOM 2149 C CA . THR A 1 289 ? 21.331 -5.686 3.062 1.00 80.56 289 THR A CA 1
ATOM 2150 C C . THR A 1 289 ? 20.380 -4.733 2.344 1.00 80.56 289 THR A C 1
ATOM 2152 O O . THR A 1 289 ? 19.360 -4.343 2.903 1.00 80.56 289 THR A O 1
ATOM 2155 N N . GLN A 1 290 ? 20.718 -4.331 1.123 1.00 90.62 290 GLN A N 1
ATOM 2156 C CA . GLN A 1 290 ? 19.953 -3.358 0.347 1.00 90.62 290 GLN A CA 1
ATOM 2157 C C . GLN A 1 290 ? 18.825 -4.034 -0.448 1.00 90.62 290 GLN A C 1
ATOM 2159 O O . GLN A 1 290 ? 18.745 -5.263 -0.499 1.00 90.62 290 GLN A O 1
ATOM 2164 N N . VAL A 1 291 ? 17.959 -3.240 -1.088 1.00 94.00 291 VAL A N 1
ATOM 2165 C CA . VAL A 1 291 ? 16.803 -3.749 -1.856 1.00 94.00 291 VAL A CA 1
ATOM 2166 C C . VAL A 1 291 ? 17.212 -4.684 -2.996 1.00 94.00 291 VAL A C 1
ATOM 2168 O O . VAL A 1 291 ? 16.497 -5.623 -3.306 1.00 94.00 291 VAL A O 1
ATOM 2171 N N . GLY A 1 292 ? 18.411 -4.513 -3.556 1.00 94.50 292 GLY A N 1
ATOM 2172 C CA . GLY A 1 292 ? 18.970 -5.420 -4.556 1.00 94.50 292 GLY A CA 1
ATOM 2173 C C . GLY A 1 292 ? 19.540 -6.723 -3.993 1.00 94.50 292 GLY A C 1
ATOM 2174 O O . GLY A 1 292 ? 20.199 -7.452 -4.729 1.00 94.50 292 GLY A O 1
ATOM 2175 N N . SER A 1 293 ? 19.385 -7.016 -2.700 1.00 93.44 293 SER A N 1
ATOM 2176 C CA . SER A 1 293 ? 19.911 -8.245 -2.101 1.00 93.44 293 SER A CA 1
ATOM 2177 C C . SER A 1 293 ? 19.184 -9.494 -2.594 1.00 93.44 293 SER A C 1
ATOM 2179 O O . SER A 1 293 ? 17.986 -9.475 -2.881 1.00 93.44 293 SER A O 1
ATOM 2181 N N . SER A 1 294 ? 19.902 -10.620 -2.649 1.00 91.62 294 SER A N 1
ATOM 2182 C CA . SER A 1 294 ? 19.380 -11.896 -3.154 1.00 91.62 294 SER A CA 1
ATOM 2183 C C . SER A 1 294 ? 18.167 -12.407 -2.375 1.00 91.62 294 SER A C 1
ATOM 2185 O O . SER A 1 294 ? 17.328 -13.106 -2.943 1.00 91.62 294 SER A O 1
ATOM 2187 N N . MET A 1 295 ? 18.022 -12.007 -1.107 1.00 89.50 295 MET A N 1
ATOM 2188 C CA . MET A 1 295 ? 16.835 -12.309 -0.302 1.00 89.50 295 MET A CA 1
ATOM 2189 C C . MET A 1 295 ? 15.539 -11.713 -0.881 1.00 89.50 295 MET A C 1
ATOM 2191 O O . MET A 1 295 ? 14.467 -12.261 -0.636 1.00 89.50 295 MET A O 1
ATOM 2195 N N . TYR A 1 296 ? 15.631 -10.649 -1.687 1.00 92.12 296 TYR A N 1
ATOM 2196 C CA . TYR A 1 296 ? 14.490 -9.985 -2.323 1.00 92.12 296 TYR A CA 1
ATOM 2197 C C . TYR A 1 296 ? 14.313 -10.344 -3.806 1.00 92.12 296 TYR A C 1
ATOM 2199 O O . TYR A 1 296 ? 13.303 -9.980 -4.403 1.00 92.12 296 TYR A O 1
ATOM 2207 N N . TYR A 1 297 ? 15.228 -11.108 -4.419 1.00 91.25 297 TYR A N 1
ATOM 2208 C CA . TYR A 1 297 ? 15.165 -11.428 -5.857 1.00 91.25 297 TYR A CA 1
ATOM 2209 C C . TYR A 1 297 ? 13.839 -12.044 -6.275 1.00 91.25 297 TYR A C 1
ATOM 2211 O O . TYR A 1 297 ? 13.235 -11.612 -7.252 1.00 91.25 297 TYR A O 1
ATOM 2219 N N . ARG A 1 298 ? 13.362 -13.040 -5.522 1.00 90.56 298 ARG A N 1
ATOM 2220 C CA . ARG A 1 298 ? 12.103 -13.712 -5.851 1.00 90.56 298 ARG A CA 1
ATOM 2221 C C . ARG A 1 298 ? 10.932 -12.730 -5.860 1.00 90.56 298 ARG A C 1
ATOM 2223 O O . ARG A 1 298 ? 10.125 -12.781 -6.779 1.00 90.56 298 ARG A O 1
ATOM 2230 N N . ARG A 1 299 ? 10.881 -11.828 -4.878 1.00 93.12 299 ARG A N 1
ATOM 2231 C CA . ARG A 1 299 ? 9.848 -10.799 -4.766 1.00 93.12 299 ARG A CA 1
ATOM 2232 C C . ARG A 1 299 ? 9.842 -9.881 -5.990 1.00 93.12 299 ARG A C 1
ATOM 2234 O O . ARG A 1 299 ? 8.808 -9.762 -6.639 1.00 93.12 299 ARG A O 1
ATOM 2241 N N . HIS A 1 300 ? 10.995 -9.309 -6.327 1.00 95.38 300 HIS A N 1
ATOM 2242 C CA . HIS A 1 300 ? 11.133 -8.389 -7.460 1.00 95.38 300 HIS A CA 1
ATOM 2243 C C . HIS A 1 300 ? 10.818 -9.060 -8.799 1.00 95.38 300 HIS A C 1
ATOM 2245 O O . HIS A 1 300 ? 10.131 -8.488 -9.639 1.00 95.38 300 HIS A O 1
ATOM 2251 N N . LEU A 1 301 ? 11.259 -10.308 -8.988 1.00 94.50 301 LEU A N 1
ATOM 2252 C CA . LEU A 1 301 ? 10.934 -11.077 -10.191 1.00 94.50 301 LEU A CA 1
ATOM 2253 C C . LEU A 1 301 ? 9.433 -11.359 -10.299 1.00 94.50 301 LEU A C 1
ATOM 2255 O O . LEU A 1 301 ? 8.877 -11.255 -11.386 1.00 94.50 301 LEU A O 1
ATOM 2259 N N . VAL A 1 302 ? 8.762 -11.694 -9.192 1.00 93.31 302 VAL A N 1
ATOM 2260 C CA . VAL A 1 302 ? 7.302 -11.876 -9.183 1.00 93.31 302 VAL A CA 1
ATOM 2261 C C . VAL A 1 302 ? 6.592 -10.569 -9.535 1.00 93.31 302 VAL A C 1
ATOM 2263 O O . VAL A 1 302 ? 5.688 -10.588 -10.370 1.00 93.31 302 VAL A O 1
ATOM 2266 N N . ALA A 1 303 ? 7.011 -9.449 -8.939 1.00 95.38 303 ALA A N 1
ATOM 2267 C CA . ALA A 1 303 ? 6.429 -8.142 -9.216 1.00 95.38 303 ALA A CA 1
ATOM 2268 C C . ALA A 1 303 ? 6.558 -7.774 -10.700 1.00 95.38 303 ALA A C 1
ATOM 2270 O O . ALA A 1 303 ? 5.550 -7.526 -11.361 1.00 95.38 303 ALA A O 1
ATOM 2271 N N . ALA A 1 304 ? 7.775 -7.851 -11.240 1.00 95.31 304 ALA A N 1
ATOM 2272 C CA . ALA A 1 304 ? 8.066 -7.590 -12.644 1.00 95.31 304 ALA A CA 1
ATOM 2273 C C . ALA A 1 304 ? 7.261 -8.491 -13.592 1.00 95.31 304 ALA A C 1
ATOM 2275 O O . ALA A 1 304 ? 6.652 -7.993 -14.535 1.00 95.31 304 ALA A O 1
ATOM 2276 N N . CYS A 1 305 ? 7.189 -9.800 -13.318 1.00 94.25 305 CYS A N 1
ATOM 2277 C CA . CYS A 1 305 ? 6.395 -10.731 -14.121 1.00 94.25 305 CYS A CA 1
ATOM 2278 C C . CYS A 1 305 ? 4.918 -10.326 -14.189 1.00 94.25 305 CYS A C 1
ATOM 2280 O O . CYS A 1 305 ? 4.313 -10.409 -15.254 1.00 94.25 305 CYS A O 1
ATOM 2282 N N . TYR A 1 306 ? 4.322 -9.904 -13.071 1.00 96.69 306 TYR A N 1
ATOM 2283 C CA . TYR A 1 306 ? 2.925 -9.478 -13.060 1.00 96.69 306 TYR A CA 1
ATOM 2284 C C . TYR A 1 306 ? 2.714 -8.106 -13.699 1.00 96.69 306 TYR A C 1
ATOM 2286 O O . TYR A 1 306 ? 1.727 -7.934 -14.410 1.00 96.69 306 TYR A O 1
ATOM 2294 N N . ILE A 1 307 ? 3.635 -7.161 -13.503 1.00 97.12 307 ILE A N 1
ATOM 2295 C CA . ILE A 1 307 ? 3.586 -5.850 -14.160 1.00 97.12 307 ILE A CA 1
ATOM 2296 C C . ILE A 1 307 ? 3.610 -6.034 -15.682 1.00 97.12 307 ILE A C 1
ATOM 2298 O O . ILE A 1 307 ? 2.685 -5.585 -16.354 1.00 97.12 307 ILE A O 1
ATOM 2302 N N . MET A 1 308 ? 4.575 -6.793 -16.206 1.00 93.38 308 MET A N 1
ATOM 2303 C CA . MET A 1 308 ? 4.709 -7.046 -17.648 1.00 93.38 308 MET A CA 1
ATOM 2304 C C . MET A 1 308 ? 3.539 -7.847 -18.240 1.00 93.38 308 MET A C 1
ATOM 2306 O O . MET A 1 308 ? 3.250 -7.753 -19.429 1.00 93.38 308 MET A O 1
ATOM 2310 N N . ALA A 1 309 ? 2.887 -8.694 -17.439 1.00 91.31 309 ALA A N 1
ATOM 2311 C CA . ALA A 1 309 ? 1.799 -9.545 -17.919 1.00 91.31 309 ALA A CA 1
ATOM 2312 C C . ALA A 1 309 ? 0.438 -8.837 -17.962 1.00 91.31 309 ALA A C 1
ATOM 2314 O O . ALA A 1 309 ? -0.418 -9.236 -18.752 1.00 91.31 309 ALA A O 1
ATOM 2315 N N . TYR A 1 310 ? 0.212 -7.852 -17.087 1.00 91.81 310 TYR A N 1
ATOM 2316 C CA . TYR A 1 310 ? -1.125 -7.301 -16.851 1.00 91.81 310 TYR A CA 1
ATOM 2317 C C . TYR A 1 310 ? -1.257 -5.798 -17.099 1.00 91.81 310 TYR A C 1
ATOM 2319 O O . TYR A 1 310 ? -2.390 -5.321 -17.150 1.00 91.81 310 TYR A O 1
ATOM 2327 N N . THR A 1 311 ? -0.158 -5.053 -17.264 1.00 91.81 311 THR A N 1
ATOM 2328 C CA . THR A 1 311 ? -0.231 -3.629 -17.628 1.00 91.81 311 THR A CA 1
ATOM 2329 C C . THR A 1 311 ? -0.945 -3.457 -18.969 1.00 91.81 311 THR A C 1
ATOM 2331 O O . THR A 1 311 ? -0.664 -4.158 -19.940 1.00 91.81 311 THR A O 1
ATOM 2334 N N . ALA A 1 312 ? -1.899 -2.529 -19.013 1.00 80.38 312 ALA A N 1
ATOM 2335 C CA . ALA A 1 312 ? -2.652 -2.177 -20.207 1.00 80.38 312 ALA A CA 1
ATOM 2336 C C . ALA A 1 312 ? -2.095 -0.891 -20.842 1.00 80.38 312 ALA A C 1
ATOM 2338 O O . ALA A 1 312 ? -1.734 0.048 -20.124 1.00 80.38 312 ALA A O 1
ATOM 2339 N N . TYR A 1 313 ? -2.084 -0.854 -22.177 1.00 73.31 313 TYR A N 1
ATOM 2340 C CA . TYR A 1 313 ? -1.636 0.263 -23.016 1.00 73.31 313 TYR A CA 1
ATOM 2341 C C . TYR A 1 313 ? -2.759 0.760 -23.927 1.00 73.31 313 TYR A C 1
ATOM 2343 O O . TYR A 1 313 ? -3.562 -0.089 -24.384 1.00 73.31 313 TYR A O 1
#

Secondary structure (DSSP, 8-state):
-HHHHHHHHHHHHHHHHHHHHHTT------------S-----------HHHHHHHHHHS-B-TTSPBPPTTS-----------TTTTTTT-PPS--GGGGT--HHHHHHHHHHHHHHHTSTT-TT---TT-EE-TTSS-TT--S-EETTTTEETHHHHHHHHHHHHH-HHHHHHH-TT-HHHHHTTS-HHHHT----HHHHHHHHHHHHSHHHHHHHHHHHHHHHHHHHHHHHHHH----HHHHHHHHHHHHHHHHHHHHHHHHHHHHHT--SHHHHHHHHHT--TTS-STTSGGGHHHHHHHHHHHHHH---

Sequence (313 aa):
MKRRAVSILKKAALALVCASAIVVSGIPRTMQGSVTGTGVLAKAASISAAGTAALVRELSYDITGNRVSPSSVSGTIETDAATTADVAAGTFQTGAVCDQYMSDTNYQVLINVIGAIETGGQIYGQRDYSMYVGPFQNSSNEYTITLGWCSFYGDNAQKLVRDIILSDPAGYVALDPNCLILQALTQNWVNTQYSPSDTEKQILISLITSDVGKRIQDLDFLELAKSYMNDCISRYAITDPEALMMYTEISLLGGLGASHRVFDRVAATGASDVMTILNCLFQDNPAGTQVGSSMYYRRHLVAACYIMAYTAY

Foldseek 3Di:
DVVVVVVVVVLVLVLVLLVLLVPPDDDDDDDDDDDDDDDDPPPPPDPDPVSLVSLCQVPDADPVRHRDDPPPPPDPPPDPPPPPVVLVVPDDDDDFPLCVQADPQLLQLLLQLLQLLQAVVLDGNHHDLLDKDAACRVHVLQLGMFGGRLGQGFVRLLVLLSQLCSSCVSVLCVLCSVCPSVVVSVDRCNVVSDGDDPSNSVSSSVSCPPPSNVSSRSVSLVVLLSVQLSVCCVPQVDSHSLLSSLLSSLCSVANPVLSCQLVVQLSVVVDRQLVSSLVSLLVQQPPQPGSNHPVCNVSSVSSSVSSVVRDDD